Protein AF-E1Z9I8-F1 (afdb_monomer_lite)

pLDDT: mean 82.06, std 15.39, range [36.38, 98.0]

Foldseek 3Di:
DPDPPPVVVVVVVVVVVVVVVVVVVVVVVPPPPDPPAQAADADDDPPVCLSVVLLVVLLVVLVVQVVVQNGFQEEEEEAQQLVLCVVDGSSHNDDPQSVLSVVLCCCLPRVVVPGRYDRSYHHPDDNNNSVNSCVVRSVHPHNNHLYHYDHDPVCPVVCVPDVSDDDFDLPVVQAPPVRPAGDCQQPVPSPHGGSVVSNSVSVRCRVVSVVVSPDDDDPDDD

Sequence (222 aa):
MAIQHGTRAYELALLALLACLVAAHQAAAQQPNPGPYPYPVPRDDAYNGLWTTCHQNLLVTMQAADAAEEGYQLLFLGDSITEKWRGTSICRPRCTSCAGIPKVFARRFGVGRGWRSFPAGIPGDQSANLLWRLMNGEMPRRNDPKVVRLVNKALRVITWLPPSWHYLDCGARFIAANRTAIDAALMPDATHPSATGYELLADCLDPLVTQLMRVKRRPAGL

Structure (mmCIF, N/CA/C/O backbone):
data_AF-E1Z9I8-F1
#
_entry.id   AF-E1Z9I8-F1
#
loop_
_atom_site.group_PDB
_atom_site.id
_atom_site.type_symbol
_atom_site.label_atom_id
_atom_site.label_alt_id
_atom_site.label_comp_id
_atom_site.label_asym_id
_atom_site.label_entity_id
_atom_site.label_seq_id
_atom_site.pdbx_PDB_ins_code
_atom_site.Cartn_x
_atom_site.Cartn_y
_atom_site.Cartn_z
_atom_site.occupancy
_atom_site.B_iso_or_equiv
_atom_site.auth_seq_id
_atom_site.auth_comp_id
_atom_site.auth_asym_id
_atom_site.aut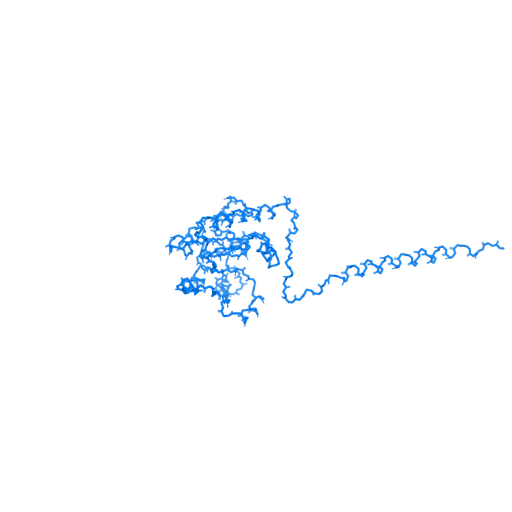h_atom_id
_atom_site.pdbx_PDB_model_num
ATOM 1 N N . MET A 1 1 ? 71.969 -6.700 35.702 1.00 50.41 1 MET A N 1
ATOM 2 C CA . MET A 1 1 ? 70.548 -6.518 36.075 1.00 50.41 1 MET A CA 1
ATOM 3 C C . MET A 1 1 ? 69.979 -5.381 35.240 1.00 50.41 1 MET A C 1
ATOM 5 O O . MET A 1 1 ? 70.412 -4.270 35.487 1.00 50.41 1 MET A O 1
ATOM 9 N N . ALA A 1 2 ? 69.124 -5.658 34.241 1.00 51.91 2 ALA A N 1
ATOM 10 C CA . ALA A 1 2 ? 68.130 -4.729 33.647 1.00 51.91 2 ALA A CA 1
ATOM 11 C C . ALA A 1 2 ? 67.593 -5.244 32.286 1.00 51.91 2 ALA A C 1
ATOM 13 O O . ALA A 1 2 ? 67.669 -4.543 31.288 1.00 51.91 2 ALA A O 1
ATOM 14 N N . ILE A 1 3 ? 67.066 -6.475 32.202 1.00 51.19 3 ILE A N 1
ATOM 15 C CA . ILE A 1 3 ? 66.322 -6.943 31.005 1.00 51.19 3 ILE A CA 1
ATOM 16 C C . ILE A 1 3 ? 65.140 -7.832 31.438 1.00 51.19 3 ILE A C 1
ATOM 18 O O . ILE A 1 3 ? 64.972 -8.952 30.976 1.00 51.19 3 ILE A O 1
ATOM 22 N N . GLN A 1 4 ? 64.347 -7.381 32.414 1.00 53.84 4 GLN A N 1
ATOM 23 C CA . GLN A 1 4 ? 63.108 -8.078 32.817 1.00 53.84 4 GLN A CA 1
ATOM 24 C C . GLN A 1 4 ? 61.882 -7.155 32.905 1.00 53.84 4 GLN A C 1
ATOM 26 O O . GLN A 1 4 ? 60.764 -7.639 33.050 1.00 53.84 4 GLN A O 1
ATOM 31 N N . HIS A 1 5 ? 62.055 -5.834 32.775 1.00 53.72 5 HIS A N 1
ATOM 32 C CA . HIS A 1 5 ? 60.947 -4.878 32.897 1.00 53.72 5 HIS A CA 1
ATOM 33 C C . HIS A 1 5 ? 60.225 -4.583 31.571 1.00 53.72 5 HIS A C 1
ATOM 35 O O . HIS A 1 5 ? 59.062 -4.195 31.599 1.00 53.72 5 HIS A O 1
ATOM 41 N N . GLY A 1 6 ? 60.871 -4.799 30.418 1.00 55.81 6 GLY A N 1
ATOM 42 C CA . GLY A 1 6 ? 60.271 -4.517 29.108 1.00 55.81 6 GLY A CA 1
ATOM 43 C C . GLY A 1 6 ? 59.210 -5.537 28.689 1.00 55.81 6 GLY A C 1
ATOM 44 O O . GLY A 1 6 ? 58.133 -5.155 28.253 1.00 55.81 6 GLY A O 1
ATOM 45 N N . THR A 1 7 ? 59.472 -6.834 28.870 1.00 56.72 7 THR A N 1
ATOM 46 C CA . THR A 1 7 ? 58.604 -7.919 28.371 1.00 56.72 7 THR A CA 1
ATOM 47 C C . THR A 1 7 ? 57.235 -7.952 29.048 1.00 56.72 7 THR A C 1
ATOM 49 O O . THR A 1 7 ? 56.227 -8.095 28.362 1.00 56.72 7 THR A O 1
ATOM 52 N N . ARG A 1 8 ? 57.168 -7.697 30.362 1.00 61.66 8 ARG A N 1
ATOM 53 C CA . ARG A 1 8 ? 55.897 -7.633 31.108 1.00 61.66 8 ARG A CA 1
ATOM 54 C C . ARG A 1 8 ? 54.967 -6.515 30.634 1.00 61.66 8 ARG A C 1
ATOM 56 O O . ARG A 1 8 ? 53.754 -6.690 30.659 1.00 61.66 8 ARG A O 1
ATOM 63 N N . ALA A 1 9 ? 55.512 -5.377 30.200 1.00 64.19 9 ALA A N 1
ATOM 64 C CA . ALA A 1 9 ? 54.700 -4.274 29.690 1.00 64.19 9 ALA A CA 1
ATOM 65 C C . ALA A 1 9 ? 54.060 -4.624 28.335 1.00 64.19 9 ALA A C 1
ATOM 67 O O . ALA A 1 9 ? 52.884 -4.333 28.120 1.00 64.19 9 ALA A O 1
ATOM 68 N N . TYR A 1 10 ? 54.801 -5.307 27.455 1.00 63.75 10 TYR A N 1
ATOM 69 C CA . TYR A 1 10 ? 54.274 -5.785 26.174 1.00 63.75 10 TYR A CA 1
ATOM 70 C C . TYR A 1 10 ? 53.240 -6.901 26.353 1.00 63.75 10 TYR A C 1
ATOM 72 O O . TYR A 1 10 ? 52.212 -6.874 25.684 1.00 63.75 10 TYR A O 1
ATOM 80 N N . GLU A 1 11 ? 53.458 -7.835 27.282 1.00 71.69 11 GLU A N 1
ATOM 81 C CA . GLU A 1 11 ? 52.496 -8.904 27.590 1.00 71.69 11 GLU A CA 1
ATOM 82 C C . GLU A 1 11 ? 51.172 -8.350 28.133 1.00 71.69 11 GLU A C 1
ATOM 84 O O . GLU A 1 11 ? 50.101 -8.748 27.674 1.00 71.69 11 GLU A O 1
ATOM 89 N N . LEU A 1 12 ? 51.225 -7.379 29.052 1.00 73.25 12 LEU A N 1
ATOM 90 C CA . LEU A 1 12 ? 50.026 -6.730 29.593 1.00 73.25 12 LEU A CA 1
ATOM 91 C C . LEU A 1 12 ? 49.278 -5.912 28.530 1.00 73.25 12 LEU A C 1
ATOM 93 O O . LEU A 1 12 ? 48.048 -5.947 28.488 1.00 73.25 12 LEU A O 1
ATOM 97 N N . ALA A 1 13 ? 49.997 -5.218 27.643 1.00 73.06 13 ALA A N 1
ATOM 98 C CA . ALA A 1 13 ? 49.391 -4.481 26.536 1.00 73.06 13 ALA A CA 1
ATOM 99 C C . ALA A 1 13 ? 48.721 -5.417 25.515 1.00 73.06 13 ALA A C 1
ATOM 101 O O . ALA A 1 13 ? 47.615 -5.129 25.055 1.00 73.06 13 ALA A O 1
ATOM 102 N N . LEU A 1 14 ? 49.348 -6.557 25.198 1.00 72.50 14 LEU A N 1
ATOM 103 C CA . LEU A 1 14 ? 48.784 -7.556 24.287 1.00 72.50 14 LEU A CA 1
ATOM 104 C C . LEU A 1 14 ? 47.518 -8.194 24.874 1.00 72.50 14 LEU A C 1
ATOM 106 O O . LEU A 1 14 ? 46.522 -8.339 24.168 1.00 72.50 14 LEU A O 1
ATOM 110 N N . LEU A 1 15 ? 47.536 -8.527 26.169 1.00 78.19 15 LEU A N 1
ATOM 111 C CA . LEU A 1 15 ? 46.382 -9.082 26.881 1.00 78.19 15 LEU A CA 1
ATOM 112 C C . LEU A 1 15 ? 45.218 -8.086 26.954 1.00 78.19 15 LEU A C 1
ATOM 114 O O . LEU A 1 15 ? 44.073 -8.487 26.760 1.00 78.19 15 LEU A O 1
ATOM 118 N N . ALA A 1 16 ? 45.491 -6.796 27.168 1.00 75.12 16 ALA A N 1
ATOM 119 C CA . ALA A 1 16 ? 44.462 -5.756 27.157 1.00 75.12 16 ALA A CA 1
ATOM 120 C C . ALA A 1 16 ? 43.840 -5.567 25.760 1.00 75.12 16 ALA A C 1
ATOM 122 O O . ALA A 1 16 ? 42.621 -5.459 25.636 1.00 75.12 16 ALA A O 1
ATOM 123 N N . LEU A 1 17 ? 44.653 -5.592 24.698 1.00 74.12 17 LEU A N 1
ATOM 124 C CA . LEU A 1 17 ? 44.182 -5.536 23.308 1.00 74.12 17 LEU A CA 1
ATOM 125 C C . LEU A 1 17 ? 43.336 -6.757 22.930 1.00 74.12 17 LEU A C 1
ATOM 127 O O . LEU A 1 17 ? 42.268 -6.602 22.342 1.00 74.12 17 LEU A O 1
ATOM 131 N N . LEU A 1 18 ? 43.775 -7.959 23.310 1.00 77.75 18 LEU A N 1
ATOM 132 C CA . LEU A 1 18 ? 43.007 -9.193 23.140 1.00 77.75 18 LEU A CA 1
ATOM 133 C C . LEU A 1 18 ? 41.686 -9.141 23.914 1.00 77.75 18 LEU A C 1
ATOM 135 O O . LEU A 1 18 ? 40.649 -9.472 23.347 1.00 77.75 18 LEU A O 1
ATOM 139 N N . ALA A 1 19 ? 41.685 -8.666 25.161 1.00 74.69 19 ALA A N 1
ATOM 140 C CA . ALA A 1 19 ? 40.464 -8.514 25.949 1.00 74.69 19 ALA A CA 1
ATOM 141 C C . ALA A 1 19 ? 39.480 -7.515 25.312 1.00 74.69 19 ALA A C 1
ATOM 143 O O . ALA A 1 19 ? 38.287 -7.807 25.225 1.00 74.69 19 ALA A O 1
ATOM 144 N N . CYS A 1 20 ? 39.967 -6.384 24.790 1.00 70.00 20 CYS A N 1
ATOM 145 C CA . CYS A 1 20 ? 39.145 -5.419 24.052 1.00 70.00 20 CYS A CA 1
ATOM 146 C C . CYS A 1 20 ? 38.575 -6.008 22.754 1.00 70.00 20 CYS A C 1
ATOM 148 O O . CYS A 1 20 ? 37.404 -5.791 22.445 1.00 70.00 20 CYS A O 1
ATOM 150 N N . LEU A 1 21 ? 39.370 -6.783 22.009 1.00 66.81 21 LEU A N 1
ATOM 151 C CA . LEU A 1 21 ? 38.917 -7.461 20.792 1.00 66.81 21 LEU A CA 1
ATOM 152 C C . LEU A 1 21 ? 37.860 -8.529 21.094 1.00 66.81 21 LEU A C 1
ATOM 154 O O . LEU A 1 21 ? 36.865 -8.609 20.376 1.00 66.81 21 LEU A O 1
ATOM 158 N N . VAL A 1 22 ? 38.030 -9.308 22.167 1.00 70.31 22 VAL A N 1
ATOM 159 C CA . VAL A 1 22 ? 37.038 -10.302 22.605 1.00 70.31 22 VAL A CA 1
ATOM 160 C C . VAL A 1 22 ? 35.752 -9.621 23.076 1.00 70.31 22 VAL A C 1
ATOM 162 O O . VAL A 1 22 ? 34.671 -10.054 22.683 1.00 70.31 22 VAL A O 1
ATOM 165 N N . ALA A 1 23 ? 35.839 -8.527 23.838 1.00 64.44 23 ALA A N 1
ATOM 166 C CA . ALA A 1 23 ? 34.667 -7.758 24.261 1.00 64.44 23 ALA A CA 1
ATOM 167 C C . ALA A 1 23 ? 33.910 -7.152 23.064 1.00 64.44 23 ALA A C 1
ATOM 169 O O . ALA A 1 23 ? 32.683 -7.226 23.012 1.00 64.44 23 ALA A O 1
ATOM 170 N N . ALA A 1 24 ? 34.625 -6.628 22.062 1.00 58.91 24 ALA A N 1
ATOM 171 C CA . ALA A 1 24 ? 34.025 -6.128 20.825 1.00 58.91 24 ALA A CA 1
ATOM 172 C C . ALA A 1 24 ? 33.364 -7.249 19.999 1.00 58.91 24 ALA A C 1
ATOM 174 O O . ALA A 1 24 ? 32.277 -7.053 19.455 1.00 58.91 24 ALA A O 1
ATOM 175 N N . HIS A 1 25 ? 33.971 -8.441 19.946 1.00 58.31 25 HIS A N 1
ATOM 176 C CA . HIS A 1 25 ? 33.378 -9.615 19.296 1.00 58.31 25 HIS A CA 1
ATOM 177 C C . HIS A 1 25 ? 32.113 -10.100 20.015 1.00 58.31 25 HIS A C 1
ATOM 179 O O . HIS A 1 25 ? 31.130 -10.437 19.361 1.00 58.31 25 HIS A O 1
ATOM 185 N N . GLN A 1 26 ? 32.110 -10.109 21.351 1.00 57.19 26 GLN A N 1
ATOM 186 C CA . GLN A 1 26 ? 30.944 -10.511 22.143 1.00 57.19 26 GLN A CA 1
ATOM 187 C C . GLN A 1 26 ? 29.789 -9.510 22.013 1.00 57.19 26 GLN A C 1
ATOM 189 O O . GLN A 1 26 ? 28.648 -9.933 21.836 1.00 57.19 26 GLN A O 1
ATOM 194 N N . ALA A 1 27 ? 30.080 -8.20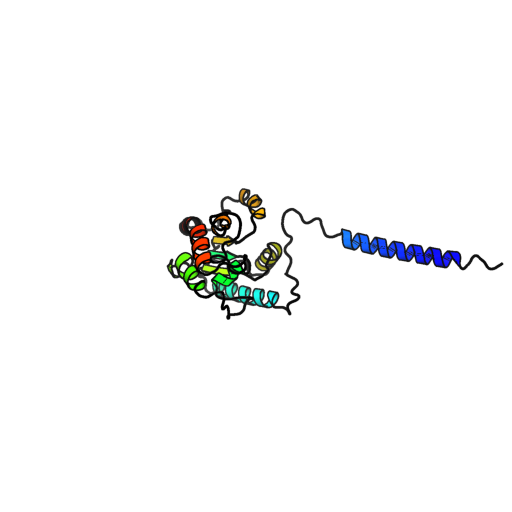5 21.993 1.00 54.75 27 ALA A N 1
ATOM 195 C CA . ALA A 1 27 ? 29.076 -7.171 21.749 1.00 54.75 27 ALA A CA 1
ATOM 196 C C . ALA A 1 27 ? 28.471 -7.260 20.333 1.00 54.75 27 ALA A C 1
ATOM 198 O O . ALA A 1 27 ? 27.269 -7.060 20.162 1.00 54.75 27 ALA A O 1
ATOM 199 N N . ALA A 1 28 ? 29.271 -7.616 19.320 1.00 54.47 28 ALA A N 1
ATOM 200 C CA . ALA A 1 28 ? 28.784 -7.848 17.957 1.00 54.47 28 ALA A CA 1
ATOM 201 C C . ALA A 1 28 ? 27.982 -9.161 17.819 1.00 54.47 28 ALA A C 1
ATOM 203 O O . ALA A 1 28 ? 27.044 -9.231 17.025 1.00 54.47 28 ALA A O 1
ATOM 204 N N . ALA A 1 29 ? 28.310 -10.186 18.612 1.00 52.81 29 ALA A N 1
ATOM 205 C CA . ALA A 1 29 ? 27.635 -11.487 18.615 1.00 52.81 29 ALA A CA 1
ATOM 206 C C . ALA A 1 29 ? 26.335 -11.522 19.447 1.00 52.81 29 ALA A C 1
ATOM 208 O O . ALA A 1 29 ? 25.595 -12.502 19.384 1.00 52.81 29 ALA A O 1
ATOM 209 N N . GLN A 1 30 ? 26.033 -10.463 20.205 1.00 46.56 30 GLN A N 1
ATOM 210 C CA . GLN A 1 30 ? 24.823 -10.327 21.027 1.00 46.56 30 GLN A CA 1
ATOM 211 C C . GLN A 1 30 ? 23.648 -9.644 20.317 1.00 46.56 30 GLN A C 1
ATOM 213 O O . GLN A 1 30 ? 22.693 -9.228 20.973 1.00 46.56 30 GLN A O 1
ATOM 218 N N . GLN A 1 31 ? 23.653 -9.563 18.985 1.00 51.06 31 GLN A N 1
ATOM 219 C CA . GLN A 1 31 ? 22.393 -9.368 18.269 1.00 51.06 31 GLN A CA 1
ATOM 220 C C . GLN A 1 31 ? 21.537 -10.618 18.542 1.00 51.06 31 GLN A C 1
ATOM 222 O O . GLN A 1 31 ? 21.944 -11.713 18.142 1.00 51.06 31 GLN A O 1
ATOM 227 N N . PRO A 1 32 ? 20.411 -10.515 19.277 1.00 46.97 32 PRO A N 1
ATOM 228 C CA . PRO A 1 32 ? 19.588 -11.679 19.564 1.00 46.97 32 PRO A CA 1
ATOM 229 C C . PRO A 1 32 ? 19.220 -12.325 18.236 1.00 46.97 32 PRO A C 1
ATOM 231 O O . PRO A 1 32 ? 18.795 -11.622 17.321 1.00 46.97 32 PRO A O 1
ATOM 234 N N . ASN A 1 33 ? 19.417 -13.644 18.131 1.00 46.44 33 ASN A N 1
ATOM 235 C CA . ASN A 1 33 ? 19.007 -14.428 16.972 1.00 46.44 33 ASN A CA 1
ATOM 236 C C . ASN A 1 33 ? 17.552 -14.049 16.659 1.00 46.44 33 ASN A C 1
ATOM 238 O O . ASN A 1 33 ? 16.673 -14.369 17.472 1.00 46.44 33 ASN A O 1
ATOM 242 N N . PRO A 1 34 ? 17.282 -13.287 15.583 1.00 48.09 34 PRO A N 1
ATOM 243 C CA . PRO A 1 34 ? 15.939 -12.821 15.339 1.00 48.09 34 PRO A CA 1
ATOM 244 C C . PRO A 1 34 ? 15.157 -14.085 15.025 1.00 48.09 34 PRO A C 1
ATOM 246 O O . PRO A 1 34 ? 15.475 -14.811 14.083 1.00 48.09 34 PRO A O 1
ATOM 249 N N . GLY A 1 35 ? 14.169 -14.403 15.859 1.00 53.97 35 GLY A N 1
ATOM 250 C CA . GLY A 1 35 ? 13.228 -15.463 15.532 1.00 53.97 35 GLY A CA 1
ATOM 251 C C . GLY A 1 35 ? 12.628 -15.236 14.133 1.00 53.97 35 GLY A C 1
ATOM 252 O O . GLY A 1 35 ? 12.849 -14.205 13.498 1.00 53.97 35 GLY A O 1
ATOM 253 N N . PRO A 1 36 ? 11.788 -16.150 13.632 1.00 59.31 36 PRO A N 1
ATOM 254 C CA . PRO A 1 36 ? 11.210 -16.039 12.286 1.00 59.31 36 PRO A CA 1
ATOM 255 C C . PRO A 1 36 ? 10.362 -14.768 12.054 1.00 59.31 36 PRO A C 1
ATOM 257 O O . PRO A 1 36 ? 9.923 -14.518 10.931 1.00 59.31 36 PRO A O 1
ATOM 260 N N . TYR A 1 37 ? 10.125 -13.964 13.095 1.00 59.12 37 TYR A N 1
ATOM 261 C CA . TYR A 1 37 ? 9.389 -12.712 13.043 1.00 59.12 37 TYR A CA 1
ATOM 262 C C . TYR A 1 37 ? 10.333 -11.512 13.164 1.00 59.12 37 TYR A C 1
ATOM 264 O O . TYR A 1 37 ? 11.178 -11.482 14.060 1.00 59.12 37 TYR A O 1
ATOM 272 N N . PRO A 1 38 ? 10.173 -10.492 12.303 1.00 66.50 38 PRO A N 1
ATOM 273 C CA . PRO A 1 38 ? 10.970 -9.282 12.393 1.00 66.50 38 PRO A CA 1
ATOM 274 C C . PRO A 1 38 ? 10.674 -8.580 13.720 1.00 66.50 38 PRO A C 1
ATOM 276 O O . PRO A 1 38 ? 9.524 -8.225 13.987 1.00 66.50 38 PRO A O 1
ATOM 279 N N . TYR A 1 39 ? 11.704 -8.367 14.538 1.00 78.81 39 TYR A N 1
ATOM 280 C CA . TYR A 1 39 ? 11.577 -7.526 15.722 1.00 78.81 39 TYR A CA 1
ATOM 281 C C . TYR A 1 39 ? 11.171 -6.107 15.282 1.00 78.81 39 TYR A C 1
ATOM 283 O O . TYR A 1 39 ? 11.749 -5.604 14.314 1.00 78.81 39 TYR A O 1
ATOM 291 N N . PRO A 1 40 ? 10.177 -5.461 15.920 1.00 85.88 40 PRO A N 1
ATOM 292 C CA . PRO A 1 40 ? 9.769 -4.114 15.543 1.00 85.88 40 PRO A CA 1
ATOM 293 C C . PRO A 1 40 ? 10.934 -3.143 15.742 1.00 85.88 40 PRO A C 1
ATOM 295 O O . PRO A 1 40 ? 11.373 -2.922 16.870 1.00 85.88 40 PRO A O 1
ATOM 298 N N . VAL A 1 41 ? 11.417 -2.537 14.658 1.00 88.25 41 VAL A N 1
ATOM 299 C CA . VAL A 1 41 ? 12.473 -1.518 14.716 1.00 88.25 41 VAL A CA 1
ATOM 300 C C . VAL A 1 41 ? 12.072 -0.285 13.911 1.00 88.25 41 VAL A C 1
ATOM 302 O O . VAL A 1 41 ? 11.558 -0.431 12.794 1.00 88.25 41 VAL A O 1
ATOM 305 N N . PRO A 1 42 ? 12.302 0.933 14.437 1.00 89.88 42 PRO A N 1
ATOM 306 C CA . PRO A 1 42 ? 12.142 2.131 13.631 1.00 89.88 42 PRO A CA 1
ATOM 307 C C . PRO A 1 42 ? 13.149 2.081 12.480 1.00 89.88 42 PRO A C 1
ATOM 309 O O . PRO A 1 42 ? 14.189 1.421 12.570 1.00 89.88 42 PRO A O 1
ATOM 312 N N . ARG A 1 43 ? 12.834 2.741 11.367 1.00 87.50 43 ARG A N 1
ATOM 313 C CA . ARG A 1 43 ? 13.795 2.832 10.269 1.00 87.50 43 ARG A CA 1
ATOM 314 C C . ARG A 1 43 ? 14.797 3.931 10.601 1.00 87.50 43 ARG A C 1
ATOM 316 O O . ARG A 1 43 ? 14.395 5.080 10.736 1.00 87.50 43 ARG A O 1
ATOM 323 N N . ASP A 1 44 ? 16.073 3.572 10.693 1.00 74.00 44 ASP A N 1
ATOM 324 C CA . ASP A 1 44 ? 17.157 4.552 10.717 1.00 74.00 44 ASP A CA 1
ATOM 325 C C . ASP A 1 44 ? 17.161 5.294 9.372 1.00 74.00 44 ASP A C 1
ATOM 327 O O . ASP A 1 44 ? 17.289 4.671 8.310 1.00 74.00 44 ASP A O 1
ATOM 331 N N . ASP A 1 45 ? 16.893 6.598 9.379 1.00 68.25 45 ASP A N 1
ATOM 332 C CA . ASP A 1 45 ? 16.774 7.375 8.157 1.00 68.25 45 ASP A CA 1
ATOM 333 C C . ASP A 1 45 ? 17.988 8.271 7.918 1.00 68.25 45 ASP A C 1
ATOM 335 O O . ASP A 1 45 ? 18.005 9.458 8.225 1.00 68.25 45 ASP A O 1
ATOM 339 N N . ALA A 1 46 ? 18.942 7.740 7.145 1.00 59.41 46 ALA A N 1
ATOM 340 C CA . ALA A 1 46 ? 20.016 8.494 6.479 1.00 59.41 46 ALA A CA 1
ATOM 341 C C . ALA A 1 46 ? 19.523 9.644 5.550 1.00 59.41 46 ALA A C 1
ATOM 343 O O . ALA A 1 46 ? 20.315 10.273 4.854 1.00 59.41 46 ALA A O 1
ATOM 344 N N . TYR A 1 47 ? 18.214 9.921 5.522 1.00 60.16 47 TYR A N 1
ATOM 345 C CA . TYR A 1 47 ? 17.523 10.934 4.724 1.00 60.16 47 TYR A CA 1
ATOM 346 C C . TYR A 1 47 ? 16.875 12.017 5.609 1.00 60.16 47 TYR A C 1
ATOM 348 O O . TYR A 1 47 ? 15.700 12.344 5.431 1.00 60.16 47 TYR A O 1
ATOM 356 N N . ASN A 1 48 ? 17.627 12.584 6.557 1.00 75.44 48 ASN A N 1
ATOM 357 C CA . ASN A 1 48 ? 17.241 13.772 7.335 1.00 75.44 48 ASN A CA 1
ATOM 358 C C . ASN A 1 48 ? 15.861 13.682 8.033 1.00 75.44 48 ASN A C 1
ATOM 360 O O . ASN A 1 48 ? 15.088 14.640 7.975 1.00 75.44 48 ASN A O 1
ATOM 364 N N . GLY A 1 49 ? 15.501 12.557 8.658 1.00 84.31 49 GLY A N 1
ATOM 365 C CA . GLY A 1 49 ? 14.243 12.469 9.419 1.00 84.31 49 GLY A CA 1
ATOM 366 C C . GLY A 1 49 ? 12.968 12.321 8.569 1.00 84.31 49 GLY A C 1
ATOM 367 O O . GLY A 1 49 ? 11.851 12.483 9.081 1.00 84.31 49 GLY A O 1
ATOM 368 N N . LEU A 1 50 ? 13.091 12.044 7.263 1.00 88.19 50 LEU A N 1
ATOM 369 C CA . LEU A 1 50 ? 11.942 11.890 6.369 1.00 88.19 50 LEU A CA 1
ATOM 370 C C . LEU A 1 50 ? 10.987 10.782 6.826 1.00 88.19 50 LEU A C 1
ATOM 372 O O . LEU A 1 50 ? 9.774 10.974 6.781 1.00 88.19 50 LEU A O 1
ATOM 376 N N . TRP A 1 51 ? 11.510 9.634 7.258 1.00 92.06 51 TRP A N 1
ATOM 377 C CA . TRP A 1 51 ? 10.680 8.514 7.698 1.00 92.06 51 TRP A CA 1
ATOM 378 C C . TRP A 1 51 ? 9.882 8.877 8.945 1.00 92.06 51 TRP A C 1
ATOM 380 O O . TRP A 1 51 ? 8.679 8.634 9.009 1.00 92.06 51 TRP A O 1
ATOM 390 N N . THR A 1 52 ? 10.540 9.530 9.899 1.00 92.12 52 THR A N 1
ATOM 391 C CA . THR A 1 52 ? 9.898 10.025 11.120 1.00 92.12 52 THR A CA 1
ATOM 392 C C . THR A 1 52 ? 8.783 11.016 10.785 1.00 92.12 52 THR A C 1
ATOM 394 O O . THR A 1 52 ? 7.684 10.935 11.332 1.00 92.12 52 THR A O 1
ATOM 397 N N . THR A 1 53 ? 9.012 11.894 9.806 1.00 91.88 53 THR A N 1
ATOM 398 C CA . THR A 1 53 ? 7.988 12.827 9.309 1.00 91.88 53 THR A CA 1
ATOM 399 C C . THR A 1 53 ? 6.809 12.091 8.662 1.00 91.88 53 THR A C 1
ATOM 401 O O . THR A 1 53 ? 5.652 12.424 8.921 1.00 91.88 53 THR A O 1
ATOM 404 N N . CYS A 1 54 ? 7.076 11.068 7.843 1.00 93.44 54 CYS A N 1
ATOM 405 C CA . CYS A 1 54 ? 6.036 10.214 7.267 1.00 93.44 54 CYS A CA 1
ATOM 406 C C . CYS A 1 54 ? 5.163 9.581 8.356 1.00 93.44 54 CYS A C 1
ATOM 408 O O . CYS A 1 54 ? 3.937 9.661 8.285 1.00 93.44 54 CYS A O 1
ATOM 410 N N . HIS A 1 55 ? 5.808 8.972 9.353 1.00 94.62 55 HIS A N 1
ATOM 411 C CA . HIS A 1 55 ? 5.151 8.321 10.479 1.00 94.62 55 HIS A CA 1
ATOM 412 C C . HIS A 1 55 ? 4.263 9.309 11.241 1.00 94.62 55 HIS A C 1
ATOM 414 O O . HIS A 1 55 ? 3.077 9.042 11.428 1.00 94.62 55 HIS A O 1
ATOM 420 N N . GLN A 1 56 ? 4.784 10.492 11.581 1.00 94.38 56 GLN A N 1
ATOM 421 C CA . GLN A 1 56 ? 4.018 11.512 12.295 1.00 94.38 56 GLN A CA 1
ATOM 422 C C . GLN A 1 56 ? 2.773 11.963 11.512 1.00 94.38 56 GLN A C 1
ATOM 424 O O . GLN A 1 56 ? 1.691 12.095 12.085 1.00 94.38 56 GLN A O 1
ATOM 429 N N . ASN A 1 57 ? 2.891 12.153 10.195 1.00 93.81 57 ASN A N 1
ATOM 430 C CA . ASN A 1 57 ? 1.763 12.543 9.345 1.00 93.81 57 ASN A CA 1
ATOM 431 C C . ASN A 1 57 ? 0.679 11.455 9.276 1.00 93.81 57 ASN A C 1
ATOM 433 O O . ASN A 1 57 ? -0.520 11.757 9.313 1.00 93.81 57 ASN A O 1
ATOM 437 N N . LEU A 1 58 ? 1.083 10.185 9.179 1.00 93.81 58 LEU A N 1
ATOM 438 C CA . LEU A 1 58 ? 0.144 9.065 9.195 1.00 93.81 58 LEU A CA 1
ATOM 439 C C . LEU A 1 58 ? -0.522 8.910 10.560 1.00 93.81 58 LEU A C 1
ATOM 441 O O . LEU A 1 58 ? -1.736 8.733 10.612 1.00 93.81 58 LEU A O 1
ATOM 445 N N . LEU A 1 59 ? 0.230 9.060 11.649 1.00 93.31 59 LEU A N 1
ATOM 446 C CA . LEU A 1 59 ? -0.294 9.022 13.010 1.00 93.31 59 LEU A CA 1
ATOM 447 C C . LEU A 1 59 ? -1.386 10.079 13.216 1.00 93.31 59 LEU A C 1
ATOM 449 O O . LEU A 1 59 ? -2.480 9.734 13.660 1.00 93.31 59 LEU A O 1
ATOM 453 N N . VAL A 1 60 ? -1.152 11.329 12.803 1.00 93.75 60 VAL A N 1
ATOM 454 C CA . VAL A 1 60 ? -2.175 12.392 12.854 1.00 93.75 60 VAL A CA 1
ATOM 455 C C . VAL A 1 60 ? -3.406 12.015 12.025 1.00 93.75 60 VAL A C 1
ATOM 457 O O . VAL A 1 60 ? -4.537 12.187 12.477 1.00 93.75 60 VAL A O 1
ATOM 460 N N . THR A 1 61 ? -3.204 11.445 10.836 1.00 92.00 61 THR A N 1
ATOM 461 C CA . THR A 1 61 ? -4.303 11.017 9.956 1.00 92.00 61 THR A CA 1
ATOM 462 C C . THR A 1 61 ? -5.153 9.909 10.585 1.00 92.00 61 THR A C 1
ATOM 464 O O . THR A 1 61 ? -6.382 9.970 10.532 1.00 92.00 61 THR A O 1
ATOM 467 N N . MET A 1 62 ? -4.521 8.905 11.199 1.00 89.19 62 MET A N 1
ATOM 468 C CA . MET A 1 62 ? -5.218 7.806 11.875 1.00 89.19 62 MET A CA 1
ATOM 469 C C . MET A 1 62 ? -5.978 8.303 13.102 1.00 89.19 62 MET A C 1
ATOM 471 O O . MET A 1 62 ? -7.150 7.980 13.277 1.00 89.19 62 MET A O 1
ATOM 475 N N . GLN A 1 63 ? -5.344 9.152 13.911 1.00 89.19 63 GLN A N 1
ATOM 476 C CA . GLN A 1 63 ? -5.966 9.732 15.098 1.00 89.19 63 GLN A CA 1
ATOM 477 C C . GLN A 1 63 ? -7.172 10.605 14.750 1.00 89.19 63 GLN A C 1
ATOM 479 O O . GLN A 1 63 ? -8.194 10.512 15.423 1.00 89.19 63 GLN A O 1
ATOM 484 N N . ALA A 1 64 ? -7.089 11.407 13.685 1.00 90.12 64 ALA A N 1
ATOM 485 C CA . ALA A 1 64 ? -8.221 12.196 13.209 1.00 90.12 64 ALA A CA 1
ATOM 486 C C . ALA A 1 64 ? -9.379 11.304 12.726 1.00 90.12 64 ALA A C 1
ATOM 488 O O . ALA A 1 64 ? -10.542 11.589 13.010 1.00 90.12 64 ALA A O 1
ATOM 489 N N . ALA A 1 65 ? -9.077 10.202 12.031 1.00 88.06 65 ALA A N 1
ATOM 490 C CA . ALA A 1 65 ? -10.097 9.255 11.588 1.00 88.06 65 ALA A CA 1
ATOM 491 C C . ALA A 1 65 ? -10.791 8.544 12.761 1.00 88.06 65 ALA A C 1
ATOM 493 O O . ALA A 1 65 ? -12.010 8.365 12.711 1.00 88.06 65 ALA A O 1
ATOM 494 N N . ASP A 1 66 ? -10.033 8.180 13.801 1.00 86.00 66 ASP A N 1
ATOM 495 C CA . ASP A 1 66 ? -10.544 7.588 15.041 1.00 86.00 66 ASP A CA 1
ATOM 496 C C . ASP A 1 66 ? -11.372 8.591 15.866 1.00 86.00 66 ASP A C 1
ATOM 498 O O . ASP A 1 66 ? -12.392 8.215 16.442 1.00 86.00 66 ASP A O 1
ATOM 502 N N . ALA A 1 67 ? -10.949 9.859 15.924 1.00 87.06 67 ALA A N 1
ATOM 503 C CA . ALA A 1 67 ? -11.640 10.921 16.660 1.00 87.06 67 ALA A CA 1
ATOM 504 C C . ALA A 1 67 ? -12.983 11.309 16.025 1.00 87.06 67 ALA A C 1
ATOM 506 O O . ALA A 1 67 ? -13.904 11.689 16.737 1.00 87.06 67 ALA A O 1
ATOM 507 N N . ALA A 1 68 ? -13.115 11.167 14.705 1.00 83.94 68 ALA A N 1
ATOM 508 C CA . ALA A 1 68 ? -14.372 11.377 13.989 1.00 83.94 68 ALA A CA 1
ATOM 509 C C . ALA A 1 68 ? -15.389 10.227 14.169 1.00 83.94 68 ALA A C 1
ATOM 511 O O . ALA A 1 68 ? -16.396 10.211 13.472 1.00 83.94 68 ALA A O 1
ATOM 512 N N . GLU A 1 69 ? -15.103 9.239 15.028 1.00 69.19 69 GLU A N 1
ATOM 513 C CA . GLU A 1 69 ? -15.898 8.031 15.339 1.00 69.19 69 GLU A CA 1
ATOM 514 C C . GLU A 1 69 ? -16.181 7.073 14.159 1.00 69.19 69 GLU A C 1
ATOM 516 O O . GLU A 1 69 ? -16.449 5.887 14.353 1.00 69.19 69 GLU A O 1
ATOM 521 N N . GLU A 1 70 ? -16.007 7.525 12.920 1.00 74.69 70 GLU A N 1
ATOM 522 C CA . GLU A 1 70 ? -16.241 6.750 11.703 1.00 74.69 70 GLU A CA 1
ATOM 523 C C . GLU A 1 70 ? -15.067 5.848 11.298 1.00 74.69 70 GLU A C 1
ATOM 525 O O . GLU A 1 70 ? -15.280 4.898 10.544 1.00 74.69 70 GLU A O 1
ATOM 530 N N . GLY A 1 71 ? -13.838 6.083 11.796 1.00 83.50 71 GLY A N 1
ATOM 531 C CA . GLY A 1 71 ? -12.618 5.291 11.517 1.00 83.50 71 GLY A CA 1
ATOM 532 C C . GLY A 1 71 ? -12.397 4.890 10.045 1.00 83.50 71 GLY A C 1
ATOM 533 O O . GLY A 1 71 ? -13.035 5.399 9.128 1.00 83.50 71 GLY A O 1
ATOM 534 N N . TYR A 1 72 ? -11.489 3.956 9.779 1.00 90.25 72 TYR A N 1
ATOM 535 C CA . TYR A 1 72 ? -11.408 3.333 8.453 1.00 90.25 72 TYR A CA 1
ATOM 536 C C . TYR A 1 72 ? -12.076 1.962 8.481 1.00 90.25 72 TYR A C 1
ATOM 538 O O . TYR A 1 72 ? -11.977 1.235 9.464 1.00 90.25 72 TYR A O 1
ATOM 546 N N . GLN A 1 73 ? -12.748 1.602 7.390 1.00 90.81 73 GLN A N 1
ATOM 547 C CA . GLN A 1 73 ? -13.318 0.267 7.187 1.00 90.81 73 GLN A CA 1
ATOM 548 C C . GLN A 1 73 ? -12.300 -0.674 6.528 1.00 90.81 73 GLN A C 1
ATOM 550 O O . GLN A 1 73 ? -12.312 -1.884 6.762 1.00 90.81 73 GLN A O 1
ATOM 555 N N . LEU A 1 74 ? -11.413 -0.107 5.706 1.00 91.81 74 LEU A N 1
ATOM 556 C CA . LEU A 1 74 ? -10.389 -0.826 4.960 1.00 91.81 74 LEU A CA 1
ATOM 557 C C . LEU A 1 74 ? -9.079 -0.032 4.966 1.00 91.81 74 LEU A C 1
ATOM 559 O O . LEU A 1 74 ? -9.019 1.115 4.527 1.00 91.81 74 LEU A O 1
ATOM 563 N N . LEU A 1 75 ? -8.006 -0.659 5.429 1.00 92.75 75 LEU A N 1
ATOM 564 C CA . LEU A 1 75 ? -6.670 -0.083 5.424 1.00 92.75 75 LEU A CA 1
ATOM 565 C C . LEU A 1 75 ? -5.747 -0.865 4.515 1.00 92.75 75 LEU A C 1
ATOM 567 O O . LEU A 1 75 ? -5.682 -2.090 4.581 1.00 92.75 75 LEU A O 1
ATOM 571 N N . PHE A 1 76 ? -4.985 -0.133 3.712 1.00 94.88 76 PHE A N 1
ATOM 572 C CA . PHE A 1 76 ? -3.856 -0.691 2.993 1.00 94.88 76 PHE A CA 1
ATOM 573 C C . PHE A 1 76 ? -2.584 -0.298 3.730 1.00 94.88 76 PHE A C 1
ATOM 575 O O . PHE A 1 76 ? -2.301 0.885 3.882 1.00 94.88 76 PHE A O 1
ATOM 582 N N . LEU A 1 77 ? -1.816 -1.280 4.186 1.00 92.50 77 LEU A N 1
ATOM 583 C CA . LEU A 1 77 ? -0.531 -1.082 4.851 1.00 92.50 77 LEU A CA 1
ATOM 584 C C . LEU A 1 77 ? 0.593 -1.547 3.924 1.00 92.50 77 LEU A C 1
ATOM 586 O O . LEU A 1 77 ? 0.459 -2.552 3.222 1.00 92.50 77 LEU A O 1
ATOM 590 N N . GLY A 1 78 ? 1.718 -0.841 3.910 1.00 91.69 78 GLY A N 1
ATOM 591 C CA . GLY A 1 78 ? 2.879 -1.278 3.138 1.00 91.69 78 GLY A CA 1
ATOM 592 C C . GLY A 1 78 ? 3.899 -0.176 2.918 1.00 91.69 78 GLY A C 1
ATOM 593 O O . GLY A 1 78 ? 4.099 0.676 3.782 1.00 91.69 78 GLY A O 1
ATOM 594 N N . ASP A 1 79 ? 4.523 -0.219 1.751 1.00 92.81 79 ASP A N 1
ATOM 595 C CA . ASP A 1 79 ? 5.682 0.588 1.390 1.00 92.81 79 ASP A CA 1
ATOM 596 C C . ASP A 1 79 ? 5.334 1.668 0.344 1.00 92.81 79 ASP A C 1
ATOM 598 O O . ASP A 1 79 ? 4.242 2.246 0.367 1.00 92.81 79 ASP A O 1
ATOM 602 N N . SER A 1 80 ? 6.257 1.953 -0.582 1.00 94.00 80 SER A N 1
ATOM 603 C CA . SER A 1 80 ? 6.065 2.895 -1.683 1.00 94.00 80 SER A CA 1
ATOM 604 C C . SER A 1 80 ? 4.972 2.466 -2.660 1.00 94.00 80 SER A C 1
ATOM 606 O O . SER A 1 80 ? 4.308 3.334 -3.222 1.00 94.00 80 SER A O 1
ATOM 608 N N . ILE A 1 81 ? 4.726 1.167 -2.860 1.00 95.50 81 ILE A N 1
ATOM 609 C CA . ILE A 1 81 ? 3.621 0.703 -3.712 1.00 95.50 81 ILE A CA 1
ATOM 610 C C . ILE A 1 81 ? 2.291 1.062 -3.041 1.00 95.50 81 ILE A C 1
ATOM 612 O O . ILE A 1 81 ? 1.391 1.629 -3.657 1.00 95.50 81 ILE A O 1
ATOM 616 N N . THR A 1 82 ? 2.176 0.822 -1.736 1.00 96.62 82 THR A N 1
ATOM 617 C CA . THR A 1 82 ? 0.980 1.242 -1.002 1.00 96.62 82 THR A CA 1
ATOM 618 C C . THR A 1 82 ? 0.847 2.764 -0.977 1.00 96.62 82 THR A C 1
ATOM 620 O O . THR A 1 82 ? -0.257 3.278 -1.137 1.00 96.62 82 THR A O 1
ATOM 623 N N . GLU A 1 83 ? 1.948 3.500 -0.804 1.00 96.06 83 GLU A N 1
ATOM 624 C CA . GLU A 1 83 ? 1.927 4.961 -0.784 1.00 96.06 83 GLU A CA 1
ATOM 625 C C . GLU A 1 83 ? 1.329 5.545 -2.070 1.00 96.06 83 GLU A C 1
ATOM 627 O O . GLU A 1 83 ? 0.481 6.438 -2.001 1.00 96.06 83 GLU A O 1
ATOM 632 N N . LYS A 1 84 ? 1.757 5.062 -3.240 1.00 96.69 84 LYS A N 1
ATOM 633 C CA . LYS A 1 84 ? 1.377 5.669 -4.522 1.00 96.69 84 LYS A CA 1
ATOM 634 C C . LYS A 1 84 ? -0.130 5.624 -4.794 1.00 96.69 84 LYS A C 1
ATOM 636 O O . LYS A 1 84 ? -0.621 6.486 -5.523 1.00 96.69 84 LYS A O 1
ATOM 641 N N . TRP A 1 85 ? -0.889 4.730 -4.148 1.00 97.44 85 TRP A N 1
ATOM 642 C CA . TRP A 1 85 ? -2.360 4.783 -4.131 1.00 97.44 85 TRP A CA 1
ATOM 643 C C . TRP A 1 85 ? -2.917 6.123 -3.637 1.00 97.44 85 TRP A C 1
ATOM 645 O O . TRP A 1 85 ? -3.963 6.566 -4.106 1.00 97.44 85 TRP A O 1
ATOM 655 N N . ARG A 1 86 ? -2.206 6.791 -2.723 1.00 95.31 86 ARG A N 1
ATOM 656 C CA . ARG A 1 86 ? -2.542 8.121 -2.197 1.00 95.31 86 ARG A CA 1
ATOM 657 C C . ARG A 1 86 ? -2.208 9.251 -3.172 1.00 95.31 86 ARG A C 1
ATOM 659 O O . ARG A 1 86 ? -2.618 10.385 -2.952 1.00 95.31 86 ARG A O 1
ATOM 666 N N . GLY A 1 87 ? -1.442 8.968 -4.225 1.00 96.31 87 GLY A N 1
ATOM 667 C CA . GLY A 1 87 ? -0.910 9.989 -5.126 1.00 96.31 87 GLY A CA 1
ATOM 668 C C . GLY A 1 87 ? 0.280 10.744 -4.542 1.00 96.31 87 GLY A C 1
ATOM 669 O O . GLY A 1 87 ? 0.639 11.800 -5.053 1.00 96.31 87 GLY A O 1
ATOM 670 N N . THR A 1 88 ? 0.889 10.214 -3.482 1.00 95.12 88 THR A N 1
ATOM 671 C CA . THR A 1 88 ? 2.091 10.774 -2.864 1.00 95.12 88 THR A CA 1
ATOM 672 C C . THR A 1 88 ? 3.310 9.926 -3.209 1.00 95.12 88 THR A C 1
ATOM 674 O O . THR A 1 88 ? 3.197 8.777 -3.633 1.00 95.12 88 THR A O 1
ATOM 677 N N . SER A 1 89 ? 4.488 10.521 -3.072 1.00 92.06 89 SER A N 1
ATOM 678 C CA . SER A 1 89 ? 5.771 9.831 -3.198 1.00 92.06 89 SER A CA 1
ATOM 679 C C . SER A 1 89 ? 6.689 10.391 -2.136 1.00 92.06 89 SER A C 1
ATOM 681 O O . SER A 1 89 ? 6.711 11.610 -1.954 1.00 92.06 89 SER A O 1
ATOM 683 N N . ILE A 1 90 ? 7.448 9.530 -1.457 1.00 90.44 90 ILE A N 1
ATOM 684 C CA . ILE A 1 90 ? 8.370 9.924 -0.378 1.00 90.44 90 ILE A CA 1
ATOM 685 C C . ILE A 1 90 ? 7.686 10.825 0.660 1.00 90.44 90 ILE A C 1
ATOM 687 O O . ILE A 1 90 ? 8.273 11.779 1.159 1.00 90.44 90 ILE A O 1
ATOM 691 N N . CYS A 1 91 ? 6.413 10.536 0.941 1.00 90.38 91 CYS A N 1
ATOM 692 C CA . CYS A 1 91 ? 5.541 11.244 1.879 1.00 90.38 91 CYS A CA 1
ATOM 693 C C . CYS A 1 91 ? 5.312 12.716 1.547 1.00 90.38 91 CYS A C 1
ATOM 695 O O . CYS A 1 91 ? 4.989 13.522 2.419 1.00 90.38 91 CYS A O 1
ATOM 697 N N . ARG A 1 92 ? 5.460 13.072 0.269 1.00 89.88 92 ARG A N 1
ATOM 698 C CA . ARG A 1 92 ? 5.216 14.415 -0.253 1.00 89.88 92 ARG A CA 1
ATOM 699 C C . ARG A 1 92 ? 4.028 14.405 -1.215 1.00 89.88 92 ARG A C 1
ATOM 701 O O . ARG A 1 92 ? 3.842 13.433 -1.948 1.00 89.88 92 ARG A O 1
ATOM 708 N N . PRO A 1 93 ? 3.251 15.501 -1.279 1.00 88.81 93 PRO A N 1
ATOM 709 C CA . PRO A 1 93 ? 2.044 15.576 -2.106 1.00 88.81 93 PRO A CA 1
ATOM 710 C C . PRO A 1 93 ? 2.326 15.518 -3.614 1.00 88.81 93 PRO A C 1
ATOM 712 O O . PRO A 1 93 ? 1.430 15.243 -4.404 1.00 88.81 93 PRO A O 1
ATOM 715 N N . ARG A 1 94 ? 3.565 15.779 -4.042 1.00 87.38 94 ARG A N 1
ATOM 716 C CA . ARG A 1 94 ? 3.941 15.769 -5.455 1.00 87.38 94 ARG A CA 1
ATOM 717 C C . ARG A 1 94 ? 4.431 14.382 -5.870 1.00 87.38 94 ARG A C 1
ATOM 719 O O . ARG A 1 94 ? 5.554 14.008 -5.548 1.00 87.38 94 ARG A O 1
ATOM 726 N N . CYS A 1 95 ? 3.627 13.672 -6.658 1.00 92.38 95 CYS A N 1
ATOM 727 C CA . CYS A 1 95 ? 4.036 12.436 -7.323 1.00 92.38 95 CYS A CA 1
ATOM 728 C C . CYS A 1 95 ? 3.676 12.457 -8.814 1.00 92.38 95 CYS A C 1
ATOM 730 O O . CYS A 1 95 ? 2.538 12.207 -9.204 1.00 92.38 95 CYS A O 1
ATOM 732 N N . THR A 1 96 ? 4.665 12.715 -9.670 1.00 90.81 96 THR A N 1
ATOM 733 C CA . THR A 1 96 ? 4.482 12.707 -11.133 1.00 90.81 96 THR A CA 1
ATOM 734 C C . THR A 1 96 ? 4.219 11.302 -11.669 1.00 90.81 96 THR A C 1
ATOM 736 O O . THR A 1 96 ? 3.345 11.118 -12.508 1.00 90.81 96 THR A O 1
ATOM 739 N N . SER A 1 97 ? 4.906 10.295 -11.123 1.00 91.19 97 SER A N 1
ATOM 740 C CA . SER A 1 97 ? 4.680 8.887 -11.480 1.00 91.19 97 SER A CA 1
ATOM 741 C C . SER A 1 97 ? 3.336 8.332 -10.994 1.00 91.19 97 SER A C 1
ATOM 743 O O . SER A 1 97 ? 3.000 7.206 -11.341 1.00 91.19 97 SER A O 1
ATOM 745 N N . CYS A 1 98 ? 2.558 9.105 -10.221 1.00 95.38 98 CYS A N 1
ATOM 746 C CA . CYS A 1 98 ? 1.275 8.666 -9.680 1.00 95.38 98 CYS A CA 1
ATOM 747 C C . CYS A 1 98 ? 0.057 9.067 -10.515 1.00 95.38 98 CYS A C 1
ATOM 749 O O . CYS A 1 98 ? -1.077 8.880 -10.068 1.00 95.38 98 CYS A O 1
ATOM 751 N N . ALA A 1 99 ? 0.257 9.636 -11.705 1.00 95.06 99 ALA A N 1
ATOM 752 C CA . ALA A 1 99 ? -0.840 10.083 -12.556 1.00 95.06 99 ALA A CA 1
ATOM 753 C C . ALA A 1 99 ? -1.878 8.961 -12.763 1.00 95.06 99 ALA A C 1
ATOM 755 O O . ALA A 1 99 ? -1.541 7.855 -13.172 1.00 95.06 99 ALA A O 1
ATOM 756 N N . GLY A 1 100 ? -3.143 9.237 -12.433 1.00 95.88 100 GLY A N 1
ATOM 757 C CA . GLY A 1 100 ? -4.255 8.285 -12.553 1.00 95.88 100 GLY A CA 1
ATOM 758 C C . GLY A 1 100 ? -4.393 7.265 -11.413 1.00 95.88 100 GLY A C 1
ATOM 759 O O . GLY A 1 100 ? -5.506 6.802 -11.171 1.00 95.88 100 GLY A O 1
ATOM 760 N N . ILE A 1 101 ? -3.333 6.977 -10.650 1.00 97.75 101 ILE A N 1
ATOM 761 C CA . ILE A 1 101 ? -3.331 5.938 -9.602 1.00 97.75 101 ILE A CA 1
ATOM 762 C C . ILE A 1 101 ? -4.372 6.206 -8.494 1.00 97.75 101 ILE A C 1
ATOM 764 O O . ILE A 1 101 ? -5.144 5.293 -8.182 1.00 97.75 101 ILE A O 1
ATOM 768 N N . PRO A 1 102 ? -4.513 7.433 -7.943 1.00 97.44 102 PRO A N 1
ATOM 769 C CA . PRO A 1 102 ? -5.536 7.705 -6.927 1.00 97.44 102 PRO A CA 1
ATOM 770 C C . PRO A 1 102 ? -6.966 7.478 -7.418 1.00 97.44 102 PRO A C 1
ATOM 772 O O . PRO A 1 102 ? -7.836 7.076 -6.647 1.00 97.44 102 PRO A O 1
ATOM 775 N N . LYS A 1 103 ? -7.219 7.692 -8.716 1.00 97.25 103 LYS A N 1
ATOM 776 C CA . LYS A 1 103 ? -8.540 7.466 -9.317 1.00 97.25 103 LYS A CA 1
ATOM 777 C C . LYS A 1 103 ? -8.871 5.976 -9.380 1.00 97.25 103 LYS A C 1
ATOM 779 O O . LYS A 1 103 ? -10.024 5.607 -9.154 1.00 97.25 103 LYS A O 1
ATOM 784 N N . VAL A 1 104 ? -7.874 5.130 -9.647 1.00 97.94 104 VAL A N 1
ATOM 785 C CA . VAL A 1 104 ? -8.020 3.670 -9.567 1.00 97.94 104 VAL A CA 1
ATOM 786 C C . VAL A 1 104 ? -8.383 3.267 -8.139 1.00 97.94 104 VAL A C 1
ATOM 788 O O . VAL A 1 104 ? -9.405 2.611 -7.939 1.00 97.94 104 VAL A O 1
ATOM 791 N N . PHE A 1 105 ? -7.629 3.736 -7.137 1.00 97.88 105 PHE A N 1
ATOM 792 C CA . PHE A 1 105 ? -7.913 3.428 -5.731 1.00 97.88 105 PHE A CA 1
ATOM 793 C C . PHE A 1 105 ? -9.321 3.863 -5.316 1.00 97.88 105 PHE A C 1
ATOM 795 O O . PHE A 1 105 ? -10.091 3.059 -4.793 1.00 97.88 105 PHE A O 1
ATOM 802 N N . ALA A 1 106 ? -9.690 5.118 -5.592 1.00 97.38 106 ALA A N 1
ATOM 803 C CA . ALA A 1 106 ? -10.993 5.665 -5.225 1.00 97.38 106 ALA A CA 1
ATOM 804 C C . ALA A 1 106 ? -12.148 4.845 -5.816 1.00 97.38 106 ALA A C 1
ATOM 806 O O . ALA A 1 106 ? -13.131 4.592 -5.121 1.00 97.38 106 ALA A O 1
ATOM 807 N N . ARG A 1 107 ? -12.014 4.388 -7.068 1.00 97.19 107 ARG A N 1
ATOM 808 C CA . ARG A 1 107 ? -13.027 3.575 -7.750 1.00 97.19 107 ARG A CA 1
ATOM 809 C C . ARG A 1 107 ? -13.080 2.134 -7.239 1.00 97.19 107 ARG A C 1
ATOM 811 O O . ARG A 1 107 ? -14.170 1.591 -7.099 1.00 97.19 107 ARG A O 1
ATOM 818 N N . ARG A 1 108 ? -11.927 1.496 -7.015 1.00 96.69 108 ARG A N 1
ATOM 819 C CA . ARG A 1 108 ? -11.846 0.056 -6.704 1.00 96.69 108 ARG A CA 1
ATOM 820 C C . ARG A 1 108 ? -11.977 -0.233 -5.211 1.00 96.69 108 ARG A C 1
ATOM 822 O O . ARG A 1 108 ? -12.595 -1.226 -4.847 1.00 96.69 108 ARG A O 1
ATOM 829 N N . PHE A 1 109 ? -11.453 0.641 -4.357 1.00 96.69 109 PHE A N 1
ATOM 830 C CA . PHE A 1 109 ? -11.320 0.382 -2.922 1.00 96.69 109 PHE A CA 1
ATOM 831 C C . PHE A 1 109 ? -11.776 1.522 -2.017 1.00 96.69 109 PHE A C 1
ATOM 833 O O . PHE A 1 109 ? -11.783 1.326 -0.809 1.00 96.69 109 PHE A O 1
ATOM 840 N N . GLY A 1 110 ? -12.142 2.689 -2.546 1.00 94.12 110 GLY A N 1
ATOM 841 C CA . GLY A 1 110 ? -12.516 3.856 -1.745 1.00 94.12 110 GLY A CA 1
ATOM 842 C C . GLY A 1 110 ? -13.966 4.298 -1.930 1.00 94.12 110 GLY A C 1
ATOM 843 O O . GLY A 1 110 ? -14.890 3.490 -2.056 1.00 94.12 110 GLY A O 1
ATOM 844 N N . VAL A 1 111 ? -14.151 5.618 -1.975 1.00 91.94 111 VAL A N 1
ATOM 845 C CA . VAL A 1 111 ? -15.462 6.286 -2.030 1.00 91.94 111 VAL A CA 1
ATOM 846 C C . VAL A 1 111 ? -16.332 5.867 -3.217 1.00 91.94 111 VAL A C 1
ATOM 848 O O . VAL A 1 111 ? -17.551 5.859 -3.095 1.00 91.94 111 VAL A O 1
ATOM 851 N N . GLY A 1 112 ? -15.741 5.433 -4.336 1.00 92.81 112 GLY A N 1
ATOM 852 C CA . GLY A 1 112 ? -16.483 4.902 -5.484 1.00 92.81 112 GLY A CA 1
ATOM 853 C C . GLY A 1 112 ? -17.236 3.601 -5.186 1.00 92.81 112 GLY A C 1
ATOM 854 O O . GLY A 1 112 ? -18.136 3.232 -5.935 1.00 92.81 112 GLY A O 1
ATOM 855 N N . ARG A 1 113 ? -16.905 2.923 -4.080 1.00 93.56 113 ARG A N 1
ATOM 856 C CA . ARG A 1 113 ? -17.632 1.759 -3.548 1.00 93.56 113 ARG A CA 1
ATOM 857 C C . ARG A 1 113 ? -18.411 2.069 -2.267 1.00 93.56 113 ARG A C 1
ATOM 859 O O . ARG A 1 113 ? -18.972 1.154 -1.670 1.00 93.56 113 ARG A O 1
ATOM 866 N N . GLY A 1 114 ? -18.424 3.331 -1.836 1.00 92.56 114 GLY A N 1
ATOM 867 C CA . GLY A 1 114 ? -18.971 3.742 -0.544 1.00 92.56 114 GLY A CA 1
ATOM 868 C C . GLY A 1 114 ? -18.131 3.293 0.656 1.00 92.56 114 GLY A C 1
ATOM 869 O O . GLY A 1 114 ? -18.644 3.273 1.770 1.00 92.56 114 GLY A O 1
ATOM 870 N N . TRP A 1 115 ? -16.864 2.907 0.453 1.00 92.31 115 TRP A N 1
ATOM 871 C CA . TRP A 1 115 ? -15.978 2.483 1.539 1.00 92.31 115 TRP A CA 1
ATOM 872 C C . TRP A 1 115 ? -15.085 3.627 2.008 1.00 92.31 115 TRP A C 1
ATOM 874 O O . TRP A 1 115 ? -14.463 4.325 1.199 1.00 92.31 115 TRP A O 1
ATOM 884 N N . ARG A 1 116 ? -14.978 3.784 3.331 1.00 92.19 116 ARG A N 1
ATOM 885 C CA . ARG A 1 116 ? -13.995 4.681 3.947 1.00 92.19 116 ARG A CA 1
ATOM 886 C C . ARG A 1 116 ? -12.676 3.930 4.091 1.00 92.19 116 ARG A C 1
ATOM 888 O O . ARG A 1 116 ? -12.480 3.181 5.049 1.00 92.19 116 ARG A O 1
ATOM 895 N N . SER A 1 117 ? -11.789 4.126 3.121 1.00 93.94 117 SER A N 1
ATOM 896 C CA . SER A 1 117 ? -10.545 3.361 2.999 1.00 93.94 117 SER A CA 1
ATOM 897 C C . SER A 1 117 ? -9.324 4.254 2.915 1.00 93.94 117 SER A C 1
ATOM 899 O O . SER A 1 117 ? -9.406 5.350 2.358 1.00 93.94 117 SER A O 1
ATOM 901 N N . PHE A 1 118 ? -8.180 3.774 3.405 1.00 94.88 118 PHE A N 1
ATOM 902 C CA . PHE A 1 118 ? -6.962 4.579 3.406 1.00 94.88 118 PHE A CA 1
ATOM 903 C C . PHE A 1 118 ? -5.676 3.782 3.139 1.00 94.88 118 PHE A C 1
ATOM 905 O O . PHE A 1 118 ? -5.433 2.760 3.789 1.00 94.88 118 PHE A O 1
ATOM 912 N N . PRO A 1 119 ? -4.829 4.247 2.199 1.00 95.62 119 PRO A N 1
ATOM 913 C CA . PRO A 1 119 ? -3.496 3.708 1.976 1.00 95.62 119 PRO A CA 1
ATOM 914 C C . PRO A 1 119 ? -2.454 4.360 2.897 1.00 95.62 119 PRO A C 1
ATOM 916 O O . PRO A 1 119 ? -2.024 5.495 2.685 1.00 95.62 119 PRO A O 1
ATOM 919 N N . ALA A 1 120 ? -1.998 3.610 3.898 1.00 95.00 120 ALA A N 1
ATOM 920 C CA . ALA A 1 120 ? -0.979 3.976 4.881 1.00 95.00 120 ALA A CA 1
ATOM 921 C C . ALA A 1 120 ? 0.386 3.341 4.552 1.00 95.00 120 ALA A C 1
ATOM 923 O O . ALA A 1 120 ? 0.948 2.555 5.320 1.00 95.00 120 ALA A O 1
ATOM 924 N N . GLY A 1 121 ? 0.899 3.661 3.361 1.00 94.75 121 GLY A N 1
ATOM 925 C CA . GLY A 1 121 ? 2.239 3.267 2.927 1.00 94.75 121 GLY A CA 1
ATOM 926 C C . GLY A 1 121 ? 3.312 4.299 3.280 1.00 94.75 121 GLY A C 1
ATOM 927 O O . GLY A 1 121 ? 3.050 5.505 3.167 1.00 94.75 121 GLY A O 1
ATOM 928 N N . ILE A 1 122 ? 4.504 3.819 3.656 1.00 94.12 122 ILE A N 1
ATOM 929 C CA . ILE A 1 122 ? 5.733 4.622 3.791 1.00 94.12 122 ILE A CA 1
ATOM 930 C C . ILE A 1 122 ? 6.849 3.999 2.936 1.00 94.12 122 ILE A C 1
ATOM 932 O O . ILE A 1 122 ? 7.183 2.834 3.134 1.00 94.12 122 ILE A O 1
ATOM 936 N N . PRO A 1 123 ? 7.469 4.735 1.999 1.00 91.62 123 PRO A N 1
ATOM 937 C CA . PRO A 1 123 ? 8.522 4.194 1.141 1.00 91.62 123 PRO A CA 1
ATOM 938 C C . PRO A 1 123 ? 9.698 3.584 1.887 1.00 91.62 123 PRO A C 1
ATOM 940 O O . PRO A 1 123 ? 10.238 4.177 2.819 1.00 91.62 123 PRO A O 1
ATOM 943 N N . GLY A 1 124 ? 10.134 2.424 1.399 1.00 88.88 124 GLY A N 1
ATOM 944 C CA . GLY A 1 124 ? 11.269 1.698 1.958 1.00 88.88 124 GLY A CA 1
ATOM 945 C C . GLY A 1 124 ? 10.965 0.963 3.263 1.00 88.88 124 GLY A C 1
ATOM 946 O O . GLY A 1 124 ? 11.883 0.372 3.829 1.00 88.88 124 GLY A O 1
ATOM 947 N N . ASP A 1 125 ? 9.716 0.972 3.739 1.00 90.94 125 ASP A N 1
ATOM 948 C CA . ASP A 1 125 ? 9.323 0.161 4.886 1.00 90.94 125 ASP A CA 1
ATOM 949 C C . ASP A 1 125 ? 9.526 -1.324 4.615 1.00 90.94 125 ASP A C 1
ATOM 951 O O . ASP A 1 125 ? 8.999 -1.896 3.661 1.00 90.94 125 ASP A O 1
ATOM 955 N N . GLN A 1 126 ? 10.213 -1.977 5.544 1.00 87.88 126 GLN A N 1
ATOM 956 C CA . GLN A 1 126 ? 10.150 -3.418 5.695 1.00 87.88 126 GLN A CA 1
ATOM 957 C C . GLN A 1 126 ? 9.079 -3.799 6.719 1.00 87.88 126 GLN A C 1
ATOM 959 O O . GLN A 1 126 ? 8.504 -2.968 7.426 1.00 87.88 126 GLN A O 1
ATOM 964 N N . SER A 1 127 ? 8.848 -5.105 6.855 1.00 85.25 127 SER A N 1
ATOM 965 C CA . SER A 1 127 ? 7.930 -5.655 7.856 1.00 85.25 127 SER A CA 1
ATOM 966 C C . SER A 1 127 ? 8.211 -5.175 9.278 1.00 85.25 127 SER A C 1
ATOM 968 O O . SER A 1 127 ? 7.267 -4.900 10.012 1.00 85.25 127 SER A O 1
ATOM 970 N N . ALA A 1 128 ? 9.489 -5.063 9.644 1.00 85.38 128 ALA A N 1
ATOM 971 C CA . ALA A 1 128 ? 9.919 -4.610 10.961 1.00 85.38 128 ALA A CA 1
ATOM 972 C C . ALA A 1 128 ? 9.512 -3.154 11.238 1.00 85.38 128 ALA A C 1
ATOM 974 O O . ALA A 1 128 ? 9.038 -2.836 12.327 1.00 85.38 128 ALA A O 1
ATOM 975 N N . ASN A 1 129 ? 9.643 -2.289 10.226 1.00 90.00 129 ASN A N 1
ATOM 976 C CA . ASN A 1 129 ? 9.346 -0.862 10.338 1.00 90.00 129 ASN A CA 1
ATOM 977 C C . ASN A 1 129 ? 7.845 -0.624 10.441 1.00 90.00 129 ASN A C 1
ATOM 979 O O . ASN A 1 129 ? 7.392 0.067 11.350 1.00 90.00 129 ASN A O 1
ATOM 983 N N . LEU A 1 130 ? 7.062 -1.267 9.571 1.00 89.50 130 LEU A N 1
ATOM 984 C CA . LEU A 1 130 ? 5.605 -1.210 9.653 1.00 89.50 130 LEU A CA 1
ATOM 985 C C . LEU A 1 130 ? 5.107 -1.719 11.012 1.00 89.50 130 LEU A C 1
ATOM 987 O O . LEU A 1 130 ? 4.243 -1.086 11.614 1.00 89.50 130 LEU A O 1
ATOM 991 N N . LEU A 1 131 ? 5.649 -2.837 11.509 1.00 87.12 131 LEU A N 1
ATOM 992 C CA . LEU A 1 131 ? 5.258 -3.371 12.814 1.00 87.12 131 LEU A CA 1
ATOM 993 C C . LEU A 1 131 ? 5.555 -2.372 13.935 1.00 87.12 131 LEU A C 1
ATOM 995 O O . LEU A 1 131 ? 4.688 -2.123 14.770 1.00 87.12 131 LEU A O 1
ATOM 999 N N . TRP A 1 132 ? 6.737 -1.750 13.913 1.00 90.62 132 TRP A N 1
ATOM 1000 C CA . TRP A 1 132 ? 7.083 -0.710 14.874 1.00 90.62 132 TRP A CA 1
ATOM 1001 C C . TRP A 1 132 ? 6.079 0.445 14.824 1.00 90.62 132 TRP A C 1
ATOM 1003 O O . TRP A 1 132 ? 5.552 0.830 15.862 1.00 90.62 132 TRP A O 1
ATOM 1013 N N . ARG A 1 133 ? 5.732 0.956 13.638 1.00 93.19 133 ARG A N 1
ATOM 1014 C CA . ARG A 1 133 ? 4.796 2.088 13.501 1.00 93.19 133 ARG A CA 1
ATOM 1015 C C . ARG A 1 133 ? 3.406 1.779 14.035 1.00 93.19 133 ARG A C 1
ATOM 1017 O O . ARG A 1 133 ? 2.826 2.597 14.744 1.00 93.19 133 ARG A O 1
ATOM 1024 N N . LEU A 1 134 ? 2.890 0.587 13.736 1.00 89.62 134 LEU A N 1
ATOM 1025 C CA . LEU A 1 134 ? 1.601 0.136 14.261 1.00 89.62 134 LEU A CA 1
ATOM 1026 C C . LEU A 1 134 ? 1.610 0.116 15.794 1.00 89.62 134 LEU A C 1
ATOM 1028 O O . LEU A 1 134 ? 0.679 0.623 16.416 1.00 89.62 134 LEU A O 1
ATOM 1032 N N . MET A 1 135 ? 2.682 -0.403 16.400 1.00 87.69 135 MET A N 1
ATOM 1033 C CA . MET A 1 135 ? 2.854 -0.431 17.858 1.00 87.69 135 MET A CA 1
ATOM 1034 C C . MET A 1 135 ? 3.065 0.960 18.471 1.00 87.69 135 MET A C 1
ATOM 1036 O O . MET A 1 135 ? 2.776 1.156 19.646 1.00 87.69 135 MET A O 1
ATOM 1040 N N . ASN A 1 136 ? 3.514 1.930 17.676 1.00 91.38 136 ASN A N 1
ATOM 1041 C CA . ASN A 1 136 ? 3.755 3.311 18.089 1.00 91.38 136 ASN A CA 1
ATOM 1042 C C . ASN A 1 136 ? 2.641 4.259 17.608 1.00 91.38 136 ASN A C 1
ATOM 1044 O O . ASN A 1 136 ? 2.885 5.399 17.232 1.00 91.38 136 ASN A O 1
ATOM 1048 N N . GLY A 1 137 ? 1.389 3.791 17.638 1.00 88.06 137 GLY A N 1
ATOM 1049 C CA . GLY A 1 137 ? 0.208 4.655 17.540 1.00 88.06 137 GLY A CA 1
ATOM 1050 C C . GLY A 1 137 ? -0.471 4.722 16.174 1.00 88.06 137 GLY A C 1
ATOM 1051 O O . GLY A 1 137 ? -1.531 5.340 16.082 1.00 88.06 137 GLY A O 1
ATOM 1052 N N . GLU A 1 138 ? 0.067 4.064 15.141 1.00 90.19 138 GLU A N 1
ATOM 1053 C CA . GLU A 1 138 ? -0.621 3.933 13.844 1.00 90.19 138 GLU A CA 1
ATOM 1054 C C . GLU A 1 138 ? -1.623 2.770 13.784 1.00 90.19 138 GLU A C 1
ATOM 1056 O O . GLU A 1 138 ? -2.317 2.608 12.779 1.00 90.19 138 GLU A O 1
ATOM 1061 N N . MET A 1 139 ? -1.726 1.947 14.833 1.00 85.25 139 MET A N 1
ATOM 1062 C CA . MET A 1 139 ? -2.793 0.954 14.914 1.00 85.25 139 MET A CA 1
ATOM 1063 C C . MET A 1 139 ? -4.151 1.659 15.102 1.00 85.25 139 MET A C 1
ATOM 1065 O O . MET A 1 139 ? -4.302 2.433 16.052 1.00 85.25 139 MET A O 1
ATOM 1069 N N . PRO A 1 140 ? -5.145 1.386 14.239 1.00 79.62 140 PRO A N 1
ATOM 1070 C CA . PRO A 1 140 ? -6.485 1.947 14.379 1.00 79.62 140 PRO A CA 1
ATOM 1071 C C . PRO A 1 140 ? -7.093 1.530 15.707 1.00 79.62 140 PRO A C 1
ATOM 1073 O O . PRO A 1 140 ? -7.033 0.355 16.076 1.00 79.62 140 PRO A O 1
ATOM 1076 N N . ARG A 1 141 ? -7.716 2.474 16.407 1.00 81.38 141 ARG A N 1
ATOM 1077 C CA . ARG A 1 141 ? -8.414 2.190 17.669 1.00 81.38 141 ARG A CA 1
ATOM 1078 C C . ARG A 1 141 ? -9.921 2.065 17.485 1.00 81.38 141 ARG A C 1
ATOM 1080 O O . ARG A 1 141 ? -10.618 1.675 18.421 1.00 81.38 141 ARG A O 1
ATOM 1087 N N . ARG A 1 142 ? -10.438 2.392 16.297 1.00 75.88 142 ARG A N 1
ATOM 1088 C CA . ARG A 1 142 ? -11.860 2.305 15.946 1.00 75.88 142 ARG A CA 1
ATOM 1089 C C . ARG A 1 142 ? -12.090 1.437 14.709 1.00 75.88 142 ARG A C 1
ATOM 1091 O O . ARG A 1 142 ? -11.209 1.262 13.872 1.00 75.88 142 ARG A O 1
ATOM 1098 N N . ASN A 1 143 ? -13.308 0.904 14.611 1.00 67.62 143 ASN A N 1
ATOM 1099 C CA . ASN A 1 143 ? -13.880 0.197 13.454 1.00 67.62 143 ASN A CA 1
ATOM 1100 C C . ASN A 1 143 ? -13.176 -1.069 12.953 1.00 67.62 143 ASN A C 1
ATOM 1102 O O . ASN A 1 143 ? -13.658 -1.654 11.986 1.00 67.62 143 ASN A O 1
ATOM 1106 N N . ASP A 1 144 ? -12.119 -1.524 13.640 1.00 72.75 144 ASP A N 1
ATOM 1107 C CA . ASP A 1 144 ? -11.427 -2.802 13.408 1.00 72.75 144 ASP A CA 1
ATOM 1108 C C . ASP A 1 144 ? -11.301 -3.137 11.903 1.00 72.75 144 ASP A C 1
ATOM 1110 O O . ASP A 1 144 ? -11.922 -4.092 11.405 1.00 72.75 144 ASP A O 1
ATOM 1114 N N . PRO A 1 145 ? -10.569 -2.293 11.146 1.00 74.56 145 PRO A N 1
ATOM 1115 C CA . PRO A 1 145 ? -10.589 -2.317 9.692 1.00 74.56 145 PRO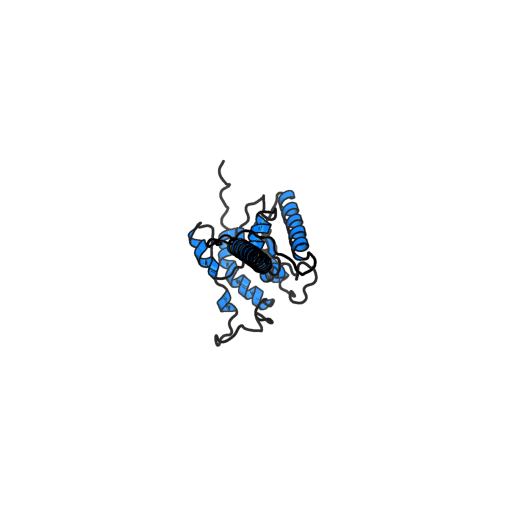 A CA 1
ATOM 1116 C C . PRO A 1 145 ? -10.152 -3.664 9.133 1.00 74.56 145 PRO A C 1
ATOM 1118 O O . PRO A 1 145 ? -9.289 -4.361 9.675 1.00 74.56 145 PRO A O 1
ATOM 1121 N N . LYS A 1 146 ? -10.669 -3.992 7.948 1.00 79.88 146 LYS A N 1
ATOM 1122 C CA . LYS A 1 146 ? -10.023 -5.000 7.106 1.00 79.88 146 LYS A CA 1
ATOM 1123 C C . LYS A 1 146 ? -8.670 -4.453 6.676 1.00 79.88 146 LYS A C 1
ATOM 1125 O O . LYS A 1 146 ? -8.572 -3.307 6.250 1.00 79.88 146 LYS A O 1
ATOM 1130 N N . VAL A 1 147 ? -7.627 -5.263 6.790 1.00 76.44 147 VAL A N 1
ATOM 1131 C CA . VAL A 1 147 ? -6.266 -4.844 6.457 1.00 76.44 147 VAL A CA 1
ATOM 1132 C C . VAL A 1 147 ? -5.792 -5.611 5.235 1.00 76.44 147 VAL A C 1
ATOM 1134 O O . VAL A 1 147 ? -5.748 -6.839 5.239 1.00 76.44 147 VAL A O 1
ATOM 1137 N N . VAL A 1 148 ? -5.400 -4.875 4.200 1.00 72.75 148 VAL A N 1
ATOM 1138 C CA . VAL A 1 148 ? -4.630 -5.396 3.075 1.00 72.75 148 VAL A CA 1
ATOM 1139 C C . VAL A 1 148 ? -3.194 -4.962 3.276 1.00 72.75 148 VAL A C 1
ATOM 1141 O O . VAL A 1 148 ? -2.902 -3.776 3.398 1.00 72.75 148 VAL A O 1
ATOM 1144 N N . ARG A 1 149 ? -2.277 -5.922 3.303 1.00 77.06 149 ARG A N 1
ATOM 1145 C CA . ARG A 1 149 ? -0.854 -5.633 3.417 1.00 77.06 149 ARG A CA 1
ATOM 1146 C C . ARG A 1 149 ? -0.144 -6.099 2.157 1.00 77.06 149 ARG A C 1
ATOM 1148 O O . ARG A 1 149 ? -0.218 -7.279 1.821 1.00 77.06 149 ARG A O 1
ATOM 1155 N N . LEU A 1 150 ? 0.549 -5.189 1.481 1.00 69.12 150 LEU A N 1
ATOM 1156 C CA . LEU A 1 150 ? 1.419 -5.556 0.365 1.00 69.12 150 LEU A CA 1
ATOM 1157 C C . LEU A 1 150 ? 2.754 -6.021 0.943 1.00 69.12 150 LEU A C 1
ATOM 1159 O O . LEU A 1 150 ? 3.408 -5.290 1.684 1.00 69.12 150 LEU A O 1
ATOM 1163 N N . VAL A 1 151 ? 3.094 -7.285 0.694 1.00 66.00 151 VAL A N 1
ATOM 1164 C CA . VAL A 1 151 ? 4.250 -7.944 1.304 1.00 66.00 151 VAL A CA 1
ATOM 1165 C C . VAL A 1 151 ? 4.932 -8.914 0.359 1.00 66.00 151 VAL A C 1
ATOM 1167 O O . VAL A 1 151 ? 4.321 -9.472 -0.551 1.00 66.00 151 VAL A O 1
ATOM 1170 N N . ASN A 1 152 ? 6.194 -9.198 0.671 1.00 62.06 152 ASN A N 1
ATOM 1171 C CA . ASN A 1 152 ? 6.966 -10.244 0.021 1.00 62.06 152 ASN A CA 1
ATOM 1172 C C . ASN A 1 152 ? 6.377 -11.642 0.251 1.00 62.06 152 ASN A C 1
ATOM 1174 O O . ASN A 1 152 ? 5.850 -11.971 1.317 1.00 62.06 152 ASN A O 1
ATOM 1178 N N . LYS A 1 153 ? 6.583 -12.510 -0.744 1.00 63.06 153 LYS A N 1
ATOM 1179 C CA . LYS A 1 153 ? 6.109 -13.901 -0.787 1.00 63.06 153 LYS A CA 1
ATOM 1180 C C . LYS A 1 153 ? 6.539 -14.777 0.392 1.00 63.06 153 LYS A C 1
ATOM 1182 O O . LYS A 1 153 ? 5.819 -15.710 0.742 1.00 63.06 153 LYS A O 1
ATOM 1187 N N . ALA A 1 154 ? 7.662 -14.465 1.038 1.00 58.69 154 ALA A N 1
ATOM 1188 C CA . ALA A 1 154 ? 8.141 -15.185 2.220 1.00 58.69 154 ALA A CA 1
ATOM 1189 C C . ALA A 1 154 ? 7.111 -15.201 3.370 1.00 58.69 154 ALA A C 1
ATOM 1191 O O . ALA A 1 154 ? 7.062 -16.154 4.143 1.00 58.69 154 ALA A O 1
ATOM 1192 N N . LEU A 1 155 ? 6.221 -14.204 3.436 1.00 65.25 155 LEU A N 1
ATOM 1193 C CA . LEU A 1 155 ? 5.172 -14.121 4.454 1.00 65.25 155 LEU A CA 1
ATOM 1194 C C . LEU A 1 155 ? 3.933 -14.985 4.155 1.00 65.25 155 LEU A C 1
ATOM 1196 O O . LEU A 1 155 ? 2.986 -14.982 4.933 1.00 65.25 155 LEU A O 1
ATOM 1200 N N . ARG A 1 156 ? 3.926 -15.803 3.095 1.00 63.69 156 ARG A N 1
ATOM 1201 C CA . ARG A 1 156 ? 2.863 -16.809 2.900 1.00 63.69 156 ARG A CA 1
ATOM 1202 C C . ARG A 1 156 ? 2.796 -17.814 4.062 1.00 63.69 156 ARG A C 1
ATOM 1204 O O . ARG A 1 156 ? 1.742 -18.365 4.341 1.00 63.69 156 ARG A O 1
ATOM 1211 N N . VAL A 1 157 ? 3.911 -18.068 4.748 1.00 57.91 157 VAL A N 1
ATOM 1212 C CA . VAL A 1 157 ? 3.990 -19.078 5.820 1.00 57.91 157 VAL A CA 1
ATOM 1213 C C . VAL A 1 157 ? 3.235 -18.688 7.097 1.00 57.91 157 VAL A C 1
ATOM 1215 O O . VAL A 1 157 ? 2.965 -19.548 7.924 1.00 57.91 157 VAL A O 1
ATOM 1218 N N . ILE A 1 158 ? 2.854 -17.421 7.270 1.00 61.66 158 ILE A N 1
ATOM 1219 C CA . ILE A 1 158 ? 2.165 -16.970 8.491 1.00 61.66 158 ILE A CA 1
ATOM 1220 C C . ILE A 1 158 ? 0.637 -16.947 8.347 1.00 61.66 158 ILE A C 1
ATOM 1222 O O . ILE A 1 158 ? -0.065 -16.766 9.336 1.00 61.66 158 ILE A O 1
ATOM 1226 N N . THR A 1 159 ? 0.088 -17.182 7.147 1.00 58.84 159 THR A N 1
ATOM 1227 C CA . THR A 1 159 ? -1.375 -17.196 6.945 1.00 58.84 159 THR A CA 1
ATOM 1228 C C . THR A 1 159 ? -2.063 -18.464 7.441 1.00 58.84 159 THR A C 1
ATOM 1230 O O . THR A 1 159 ? -3.284 -18.523 7.443 1.00 58.84 159 THR A O 1
ATOM 1233 N N . TRP A 1 160 ? -1.308 -19.469 7.891 1.00 58.06 160 TRP A N 1
ATOM 1234 C CA . TRP A 1 160 ? -1.864 -20.660 8.546 1.00 58.06 160 TRP A CA 1
ATOM 1235 C C . TRP A 1 160 ? -2.302 -20.401 9.996 1.00 58.06 160 TRP A C 1
ATOM 1237 O O . TRP A 1 160 ? -2.841 -21.303 10.626 1.00 58.06 160 TRP A O 1
ATOM 1247 N N . LEU A 1 161 ? -2.047 -19.201 10.537 1.00 62.25 161 LEU A N 1
ATOM 1248 C CA . LEU A 1 161 ? -2.291 -18.874 11.941 1.00 62.25 161 LEU A CA 1
ATOM 1249 C C . LEU A 1 161 ? -3.785 -18.540 12.192 1.00 62.25 161 LEU A C 1
ATOM 1251 O O . LEU A 1 161 ? -4.492 -19.415 12.686 1.00 62.25 161 LEU A O 1
ATOM 1255 N N . PRO A 1 162 ? -4.331 -17.352 11.853 1.00 69.00 162 PRO A N 1
ATOM 1256 C CA . PRO A 1 162 ? -5.770 -17.105 11.985 1.00 69.00 162 PRO A CA 1
ATOM 1257 C C . PRO A 1 162 ? -6.518 -17.153 10.631 1.00 69.00 162 PRO A C 1
ATOM 1259 O O . PRO A 1 162 ? -6.018 -16.645 9.626 1.00 69.00 162 PRO A O 1
ATOM 1262 N N . PRO A 1 163 ? -7.780 -17.630 10.592 1.00 67.19 163 PRO A N 1
ATOM 1263 C CA . PRO A 1 163 ? -8.598 -17.681 9.369 1.00 67.19 163 PRO A CA 1
ATOM 1264 C C . PRO A 1 163 ? -8.943 -16.302 8.778 1.00 67.19 163 PRO A C 1
ATOM 1266 O O . PRO A 1 163 ? -9.479 -16.217 7.678 1.00 67.19 163 PRO A O 1
ATOM 1269 N N . SER A 1 164 ? -8.660 -15.218 9.505 1.00 70.44 164 SER A N 1
ATOM 1270 C CA . SER A 1 164 ? -8.809 -13.836 9.041 1.00 70.44 164 SER A CA 1
ATOM 1271 C C . SER A 1 164 ? -7.638 -13.343 8.186 1.00 70.44 164 SER A C 1
ATOM 1273 O O . SER A 1 164 ? -7.720 -12.244 7.635 1.00 70.44 164 SER A O 1
ATOM 1275 N N . TRP A 1 165 ? -6.544 -14.107 8.099 1.00 74.19 165 TRP A N 1
ATOM 1276 C CA . TRP A 1 165 ? -5.373 -13.751 7.307 1.00 74.19 165 TRP A CA 1
ATOM 1277 C C . TRP A 1 165 ? -5.406 -14.486 5.977 1.00 74.19 165 TRP A C 1
ATOM 1279 O O . TRP A 1 165 ? -5.508 -15.707 5.906 1.00 74.19 165 TRP A O 1
ATOM 1289 N N . HIS A 1 166 ? -5.278 -13.718 4.904 1.00 81.31 166 HIS A N 1
ATOM 1290 C CA . HIS A 1 166 ? -5.327 -14.220 3.543 1.00 81.31 166 HIS A CA 1
ATOM 1291 C C . HIS A 1 166 ? -4.081 -13.754 2.797 1.00 81.31 166 HIS A C 1
ATOM 1293 O O . HIS A 1 166 ? -3.638 -12.618 2.969 1.00 81.31 166 HIS A O 1
ATOM 1299 N N . TYR A 1 167 ? -3.530 -14.622 1.953 1.00 83.69 167 TYR A N 1
ATOM 1300 C CA . TYR A 1 167 ? -2.410 -14.290 1.079 1.00 83.69 167 TYR A CA 1
ATOM 1301 C C . TYR A 1 167 ? -2.858 -14.347 -0.381 1.00 83.69 167 TYR A C 1
ATOM 1303 O O . TYR A 1 167 ? -3.467 -15.327 -0.808 1.00 83.69 167 TYR A O 1
ATOM 1311 N N . LEU A 1 168 ? -2.528 -13.305 -1.144 1.00 87.44 168 LEU A N 1
ATOM 1312 C CA . LEU A 1 168 ? -2.762 -13.217 -2.583 1.00 87.44 168 LEU A CA 1
ATOM 1313 C C . LEU A 1 168 ? -1.422 -13.002 -3.289 1.00 87.44 168 LEU A C 1
ATOM 1315 O O . LEU A 1 168 ? -0.716 -12.038 -2.997 1.00 87.44 168 LEU A O 1
ATOM 1319 N N . ASP A 1 169 ? -1.087 -13.882 -4.234 1.00 89.75 169 ASP A N 1
ATOM 1320 C CA . ASP A 1 169 ? 0.057 -13.684 -5.128 1.00 89.75 169 ASP A CA 1
ATOM 1321 C C . ASP A 1 169 ? -0.417 -12.999 -6.418 1.00 89.75 169 ASP A C 1
ATOM 1323 O O . ASP A 1 169 ? -1.059 -13.607 -7.281 1.00 89.75 169 ASP A O 1
ATOM 1327 N N . CYS A 1 170 ? -0.115 -11.708 -6.538 1.00 91.88 170 CYS A N 1
ATOM 1328 C CA . CYS A 1 170 ? -0.454 -10.905 -7.711 1.00 91.88 170 CYS A CA 1
ATOM 1329 C C . CYS A 1 170 ? 0.717 -10.748 -8.694 1.00 91.88 170 CYS A C 1
ATOM 1331 O O . CYS A 1 170 ? 0.523 -10.185 -9.770 1.00 91.88 170 CYS A O 1
ATOM 1333 N N . GLY A 1 171 ? 1.913 -11.253 -8.359 1.00 90.00 171 GLY A N 1
ATOM 1334 C CA . GLY A 1 171 ? 3.164 -10.901 -9.040 1.00 90.00 171 GLY A CA 1
ATOM 1335 C C . GLY A 1 171 ? 3.247 -11.373 -10.491 1.00 90.00 171 GLY A C 1
ATOM 1336 O O . GLY A 1 171 ? 3.744 -10.651 -11.349 1.00 90.00 171 GLY A O 1
ATOM 1337 N N . ALA A 1 172 ? 2.691 -12.548 -10.801 1.00 91.62 172 ALA A N 1
ATOM 1338 C CA . ALA A 1 172 ? 2.753 -13.123 -12.147 1.00 91.62 172 ALA A CA 1
ATOM 1339 C C . ALA A 1 172 ? 2.108 -12.240 -13.236 1.00 91.62 172 ALA A C 1
ATOM 1341 O O . ALA A 1 172 ? 2.469 -12.363 -14.401 1.00 91.62 172 ALA A O 1
ATOM 1342 N N . ARG A 1 173 ? 1.189 -11.336 -12.862 1.00 93.62 173 ARG A N 1
ATOM 1343 C CA . ARG A 1 173 ? 0.504 -10.406 -13.781 1.00 93.62 173 ARG A CA 1
ATOM 1344 C C . ARG A 1 173 ? 1.411 -9.297 -14.315 1.00 93.62 173 ARG A C 1
ATOM 1346 O O . ARG A 1 173 ? 1.046 -8.645 -15.281 1.00 93.62 173 ARG A O 1
ATOM 1353 N N . PHE A 1 174 ? 2.561 -9.083 -13.680 1.00 94.94 174 PHE A N 1
ATOM 1354 C CA . PHE A 1 174 ? 3.540 -8.070 -14.074 1.00 94.94 174 PHE A CA 1
ATOM 1355 C C . PHE A 1 174 ? 4.658 -8.627 -14.949 1.00 94.94 174 PHE A C 1
ATOM 1357 O O . PHE A 1 174 ? 5.543 -7.885 -15.362 1.00 94.94 174 PHE A O 1
ATOM 1364 N N . ILE A 1 175 ? 4.649 -9.932 -15.216 1.00 94.06 175 ILE A N 1
ATOM 1365 C CA . ILE A 1 175 ? 5.644 -10.574 -16.065 1.00 94.06 175 ILE A CA 1
ATOM 1366 C C . ILE A 1 175 ? 5.148 -10.517 -17.509 1.00 94.06 175 ILE A C 1
ATOM 1368 O O . ILE A 1 175 ? 3.996 -10.853 -17.785 1.00 94.06 175 ILE A O 1
ATOM 1372 N N . ALA A 1 176 ? 6.025 -10.114 -18.428 1.00 90.88 176 ALA A N 1
ATOM 1373 C CA . ALA A 1 176 ? 5.738 -10.087 -19.855 1.00 90.88 176 ALA A CA 1
ATOM 1374 C C . ALA A 1 176 ? 5.276 -11.468 -20.358 1.00 90.88 176 ALA A C 1
ATOM 1376 O O . ALA A 1 176 ? 5.638 -12.506 -19.799 1.00 90.88 176 ALA A O 1
ATOM 1377 N N . ALA A 1 177 ? 4.509 -11.496 -21.452 1.00 89.44 177 ALA A N 1
ATOM 1378 C CA . ALA A 1 177 ? 3.903 -12.726 -21.979 1.00 89.44 177 ALA A CA 1
ATOM 1379 C C . ALA A 1 177 ? 4.920 -13.849 -22.276 1.00 89.44 177 ALA A C 1
ATOM 1381 O O . ALA A 1 177 ? 4.611 -15.027 -22.111 1.00 89.44 177 ALA A O 1
ATOM 1382 N N . ASN A 1 178 ? 6.152 -13.491 -22.655 1.00 90.75 178 ASN A N 1
ATOM 1383 C CA . ASN A 1 178 ? 7.254 -14.431 -22.897 1.00 90.75 178 ASN A CA 1
ATOM 1384 C C . ASN A 1 178 ? 7.893 -14.997 -21.610 1.00 90.75 178 ASN A C 1
ATOM 1386 O O . ASN A 1 178 ? 8.745 -15.877 -21.682 1.00 90.75 178 ASN A O 1
ATOM 1390 N N . ARG A 1 179 ? 7.480 -14.504 -20.438 1.00 88.31 179 ARG A N 1
ATOM 1391 C CA . ARG A 1 179 ? 7.918 -14.915 -19.099 1.00 88.31 179 ARG A CA 1
ATOM 1392 C C . ARG A 1 179 ? 9.392 -14.665 -18.773 1.00 88.31 179 ARG A C 1
ATOM 1394 O O . ARG A 1 179 ? 9.890 -15.239 -17.808 1.00 88.31 179 ARG A O 1
ATOM 1401 N N . THR A 1 180 ? 10.079 -13.805 -19.526 1.00 90.62 180 THR A N 1
ATOM 1402 C CA . THR A 1 180 ? 11.522 -13.559 -19.340 1.00 90.62 180 THR A CA 1
ATOM 1403 C C . THR A 1 180 ? 11.844 -12.277 -18.578 1.00 90.62 180 THR A C 1
ATOM 1405 O O . THR A 1 180 ? 12.967 -12.126 -18.109 1.00 90.62 180 THR A O 1
ATOM 1408 N N . ALA A 1 181 ? 10.900 -11.341 -18.471 1.00 92.44 181 ALA A N 1
ATOM 1409 C CA . ALA A 1 181 ? 11.124 -10.035 -17.857 1.00 92.44 181 ALA A CA 1
ATOM 1410 C C . ALA A 1 181 ? 9.843 -9.468 -17.233 1.00 92.44 181 ALA A C 1
ATOM 1412 O O . ALA A 1 181 ? 8.735 -9.906 -17.549 1.00 92.44 181 ALA A O 1
ATOM 1413 N N . ILE A 1 182 ? 10.006 -8.468 -16.367 1.00 94.12 182 ILE A N 1
ATOM 1414 C CA . ILE A 1 182 ? 8.906 -7.613 -15.920 1.00 94.12 182 ILE A CA 1
ATOM 1415 C C . ILE A 1 182 ? 8.470 -6.736 -17.100 1.00 94.12 182 ILE A C 1
ATOM 1417 O O . ILE A 1 182 ? 9.308 -6.190 -17.818 1.00 94.12 182 ILE A O 1
ATOM 1421 N N . ASP A 1 183 ? 7.163 -6.621 -17.313 1.00 96.25 183 ASP A N 1
ATOM 1422 C CA . ASP A 1 183 ? 6.594 -5.768 -18.349 1.00 96.25 183 ASP A CA 1
ATOM 1423 C C . ASP A 1 183 ? 6.781 -4.288 -17.975 1.00 96.25 183 ASP A C 1
ATOM 1425 O O . ASP A 1 183 ? 6.173 -3.783 -17.028 1.00 96.25 183 ASP A O 1
ATOM 1429 N N . ALA A 1 184 ? 7.615 -3.581 -18.739 1.00 94.88 184 ALA A N 1
ATOM 1430 C CA . ALA A 1 184 ? 7.939 -2.177 -18.501 1.00 94.88 184 ALA A CA 1
ATOM 1431 C C . ALA A 1 184 ? 6.740 -1.227 -18.689 1.00 94.88 184 ALA A C 1
ATOM 1433 O O . ALA A 1 184 ? 6.729 -0.139 -18.117 1.00 94.88 184 ALA A O 1
ATOM 1434 N N . ALA A 1 185 ? 5.700 -1.614 -19.437 1.00 94.12 185 ALA A N 1
ATOM 1435 C CA . ALA A 1 185 ? 4.470 -0.823 -19.508 1.00 94.12 185 ALA A CA 1
ATOM 1436 C C . ALA A 1 185 ? 3.683 -0.891 -18.186 1.00 94.12 185 ALA A C 1
ATOM 1438 O O . ALA A 1 185 ? 2.994 0.062 -17.802 1.00 94.12 185 ALA A O 1
ATOM 1439 N N . LEU A 1 186 ? 3.804 -2.010 -17.466 1.00 96.00 186 LEU A N 1
ATOM 1440 C CA . LEU A 1 186 ? 3.145 -2.236 -16.182 1.00 96.00 186 LEU A CA 1
ATOM 1441 C C . LEU A 1 186 ? 3.992 -1.766 -14.999 1.00 96.00 186 LEU A C 1
ATOM 1443 O O . LEU A 1 186 ? 3.422 -1.264 -14.035 1.00 96.00 186 LEU A O 1
ATOM 1447 N N . MET A 1 187 ? 5.318 -1.894 -15.069 1.00 95.94 187 MET A N 1
ATOM 1448 C CA . MET A 1 187 ? 6.287 -1.444 -14.062 1.00 95.94 187 MET A CA 1
ATOM 1449 C C . MET A 1 187 ? 7.491 -0.773 -14.749 1.00 95.94 187 MET A C 1
ATOM 1451 O O . MET A 1 187 ? 8.495 -1.437 -15.017 1.00 95.94 187 MET A O 1
ATOM 1455 N N . PRO A 1 188 ? 7.426 0.542 -15.024 1.00 94.69 188 PRO A N 1
ATOM 1456 C CA . PRO A 1 188 ? 8.448 1.250 -15.804 1.00 94.69 188 PRO A CA 1
ATOM 1457 C C . PRO A 1 188 ? 9.857 1.234 -15.201 1.00 94.69 188 PRO A C 1
ATOM 1459 O O . PRO A 1 188 ? 10.839 1.338 -15.928 1.00 94.69 188 PRO A O 1
ATOM 1462 N N . ASP A 1 189 ? 9.963 1.099 -13.879 1.00 94.31 189 ASP A N 1
ATOM 1463 C CA . ASP A 1 189 ? 11.221 0.986 -13.130 1.00 94.31 189 ASP A CA 1
ATOM 1464 C C . ASP A 1 189 ? 11.419 -0.419 -12.528 1.00 94.31 189 ASP A C 1
ATOM 1466 O O . ASP A 1 189 ? 12.170 -0.598 -11.567 1.00 94.31 189 ASP A O 1
ATOM 1470 N N . ALA A 1 190 ? 10.695 -1.410 -13.062 1.00 92.75 190 ALA A N 1
ATOM 1471 C CA . ALA A 1 190 ? 10.671 -2.796 -12.600 1.00 92.75 190 ALA A CA 1
ATOM 1472 C C . ALA A 1 190 ? 10.264 -2.989 -11.121 1.00 92.75 190 ALA A C 1
ATOM 1474 O O . ALA A 1 190 ? 10.447 -4.075 -10.576 1.00 92.75 190 ALA A O 1
ATOM 1475 N N . THR A 1 191 ? 9.703 -1.961 -10.471 1.00 92.00 191 THR A N 1
ATOM 1476 C CA . THR A 1 191 ? 9.333 -2.001 -9.047 1.00 92.00 191 THR A CA 1
ATOM 1477 C C . THR A 1 191 ? 7.949 -1.404 -8.799 1.00 92.00 191 THR A C 1
ATOM 1479 O O . THR A 1 191 ? 7.071 -2.048 -8.227 1.00 92.00 191 THR A O 1
ATOM 1482 N N . HIS A 1 192 ? 7.731 -0.163 -9.223 1.00 95.00 192 HIS A N 1
ATOM 1483 C CA . HIS A 1 192 ? 6.512 0.589 -8.986 1.00 95.00 192 HIS A CA 1
ATOM 1484 C C . HIS A 1 192 ? 5.561 0.456 -10.179 1.00 95.00 192 HIS A C 1
ATOM 1486 O O . HIS A 1 192 ? 5.924 0.834 -11.298 1.00 95.00 192 HIS A O 1
ATOM 1492 N N . PRO A 1 193 ? 4.319 -0.010 -9.962 1.00 96.44 193 PRO A N 1
ATOM 1493 C CA . PRO A 1 193 ? 3.364 -0.116 -11.051 1.00 96.44 193 PRO A CA 1
ATOM 1494 C C . PRO A 1 193 ? 3.019 1.248 -11.673 1.00 96.44 193 PRO A C 1
ATOM 1496 O O . PRO A 1 193 ? 2.938 2.266 -10.979 1.00 96.44 193 PRO A O 1
ATOM 1499 N N . SER A 1 194 ? 2.780 1.269 -12.983 1.00 96.62 194 SER A N 1
ATOM 1500 C CA . SER A 1 194 ? 2.102 2.369 -13.679 1.00 96.62 194 SER A CA 1
ATOM 1501 C C . SER A 1 194 ? 0.612 2.392 -13.314 1.00 96.62 194 SER A C 1
ATOM 1503 O O . SER A 1 194 ? 0.119 1.484 -12.646 1.00 96.62 194 SER A O 1
ATOM 1505 N N . ALA A 1 195 ? -0.154 3.384 -13.781 1.00 96.44 195 ALA A N 1
ATOM 1506 C CA . ALA A 1 195 ? -1.610 3.385 -13.590 1.00 96.44 195 ALA A CA 1
ATOM 1507 C C . ALA A 1 195 ? -2.267 2.088 -14.098 1.00 96.44 195 ALA A C 1
ATOM 1509 O O . ALA A 1 195 ? -3.070 1.492 -13.387 1.00 96.44 195 ALA A O 1
ATOM 1510 N N . THR A 1 196 ? -1.855 1.605 -15.273 1.00 96.94 196 THR A N 1
ATOM 1511 C CA . THR A 1 196 ? -2.298 0.317 -15.826 1.00 96.94 196 THR A CA 1
ATOM 1512 C C . THR A 1 196 ? -1.860 -0.857 -14.950 1.00 96.94 196 THR A C 1
ATOM 1514 O O . THR A 1 196 ? -2.642 -1.769 -14.696 1.00 96.94 196 THR A O 1
ATOM 1517 N N . GLY A 1 197 ? -0.634 -0.825 -14.422 1.00 97.31 197 GLY A N 1
ATOM 1518 C CA . GLY A 1 197 ? -0.173 -1.827 -13.461 1.00 97.31 197 GLY A CA 1
ATOM 1519 C C . GLY A 1 197 ? -0.999 -1.844 -12.166 1.00 97.31 197 GLY A C 1
ATOM 1520 O O . GLY A 1 197 ? -1.284 -2.912 -11.625 1.00 97.31 197 GLY A O 1
ATOM 1521 N N . TYR A 1 198 ? -1.447 -0.681 -11.689 1.00 97.94 198 TYR A N 1
ATOM 1522 C CA . TYR A 1 198 ? -2.339 -0.573 -10.534 1.00 97.94 198 TYR A CA 1
ATOM 1523 C C . TYR A 1 198 ? -3.758 -1.077 -10.814 1.00 97.94 198 TYR A C 1
ATOM 1525 O O . TYR A 1 198 ? -4.369 -1.636 -9.906 1.00 97.94 198 TYR A O 1
ATOM 1533 N N . GLU A 1 199 ? -4.271 -0.953 -12.040 1.00 98.00 199 GLU A N 1
ATOM 1534 C CA . GLU A 1 199 ? -5.521 -1.623 -12.435 1.00 98.00 199 GLU A CA 1
ATOM 1535 C C . GLU A 1 199 ? -5.388 -3.146 -12.301 1.00 98.00 199 GLU A C 1
ATOM 1537 O O . GLU A 1 199 ? -6.199 -3.777 -11.628 1.00 98.00 199 GLU A O 1
ATOM 1542 N N . LEU A 1 200 ? -4.307 -3.733 -12.827 1.00 97.19 200 LEU A N 1
ATOM 1543 C CA . LEU A 1 200 ? -4.060 -5.177 -12.718 1.00 97.19 200 LEU A CA 1
ATOM 1544 C C . LEU A 1 200 ? -3.859 -5.642 -11.272 1.00 97.19 200 LEU A C 1
ATOM 1546 O O . LEU A 1 200 ? -4.317 -6.725 -10.891 1.00 97.19 200 LEU A O 1
ATOM 1550 N N . LEU A 1 201 ? -3.183 -4.832 -10.451 1.00 96.81 201 LEU A N 1
ATOM 1551 C CA . LEU A 1 201 ? -3.080 -5.091 -9.018 1.00 96.81 201 LEU A CA 1
ATOM 1552 C C . LEU A 1 201 ? -4.465 -5.059 -8.366 1.00 96.81 201 LEU A C 1
ATOM 1554 O O . LEU A 1 201 ? -4.797 -5.957 -7.593 1.00 96.81 201 LEU A O 1
ATOM 1558 N N . ALA A 1 202 ? -5.286 -4.057 -8.688 1.00 97.00 202 ALA A N 1
ATOM 1559 C CA . ALA A 1 202 ? -6.637 -3.954 -8.161 1.00 97.00 202 ALA A CA 1
ATOM 1560 C C . ALA A 1 202 ? -7.497 -5.153 -8.569 1.00 97.00 202 ALA A C 1
ATOM 1562 O O . ALA A 1 202 ? -8.191 -5.700 -7.720 1.00 97.00 202 ALA A O 1
ATOM 1563 N N . ASP A 1 203 ? -7.410 -5.617 -9.813 1.00 97.62 203 ASP A N 1
ATOM 1564 C CA . ASP A 1 203 ? -8.151 -6.788 -10.293 1.00 97.62 203 ASP A CA 1
ATOM 1565 C C . ASP A 1 203 ? -7.776 -8.074 -9.553 1.00 97.62 203 ASP A C 1
ATOM 1567 O O . ASP A 1 203 ? -8.629 -8.928 -9.315 1.00 97.62 203 ASP A O 1
ATOM 1571 N N . CYS A 1 204 ? -6.517 -8.206 -9.132 1.00 96.19 204 CYS A N 1
ATOM 1572 C CA . CYS A 1 204 ? -6.089 -9.310 -8.279 1.00 96.19 204 CYS A CA 1
ATOM 1573 C C . CYS A 1 204 ? -6.676 -9.224 -6.856 1.00 96.19 204 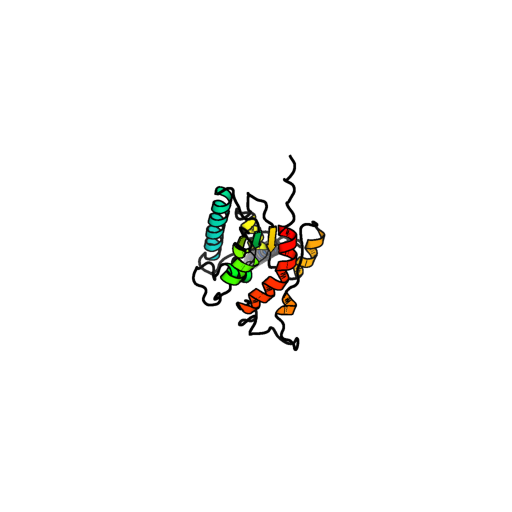CYS A C 1
ATOM 1575 O O . CYS A 1 204 ? -7.065 -10.243 -6.283 1.00 96.19 204 CYS A O 1
ATOM 1577 N N . LEU A 1 205 ? -6.730 -8.021 -6.276 1.00 95.81 205 LEU A N 1
ATOM 1578 C CA . LEU A 1 205 ? -7.147 -7.798 -4.887 1.00 95.81 205 LEU A CA 1
ATOM 1579 C C . LEU A 1 205 ? -8.677 -7.750 -4.713 1.00 95.81 205 LEU A C 1
ATOM 1581 O O . LEU A 1 205 ? -9.201 -8.205 -3.694 1.00 95.81 205 LEU A O 1
ATOM 1585 N N . ASP A 1 206 ? -9.397 -7.201 -5.690 1.00 95.38 206 ASP A N 1
ATOM 1586 C CA . ASP A 1 206 ? -10.818 -6.841 -5.598 1.00 95.38 206 ASP A CA 1
ATOM 1587 C C . ASP A 1 206 ? -11.762 -7.993 -5.238 1.00 95.38 206 ASP A C 1
ATOM 1589 O O . ASP A 1 206 ? -12.625 -7.765 -4.384 1.00 95.38 206 ASP A O 1
ATOM 1593 N N . PRO A 1 207 ? -11.619 -9.224 -5.772 1.00 95.38 207 PRO A N 1
ATOM 1594 C CA . PRO A 1 207 ? -12.512 -10.320 -5.402 1.00 95.38 207 PRO A CA 1
ATOM 1595 C C . PRO A 1 207 ? -12.48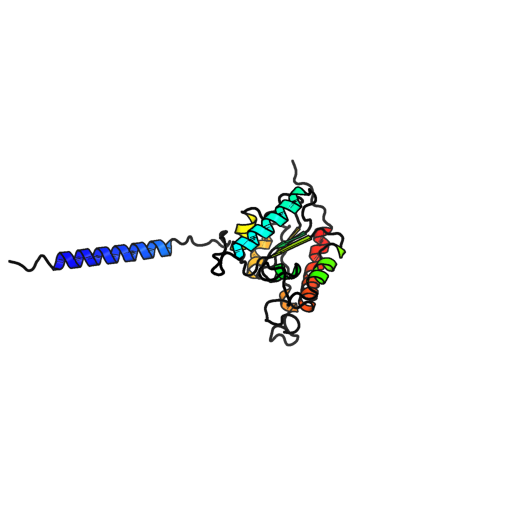1 -10.614 -3.898 1.00 95.38 207 PRO A C 1
ATOM 1597 O O . PRO A 1 207 ? -13.532 -10.689 -3.255 1.00 95.38 207 PRO A O 1
ATOM 1600 N N . LEU A 1 208 ? -11.279 -10.705 -3.316 1.00 91.94 208 LEU A N 1
ATOM 1601 C CA . LEU A 1 208 ? -11.116 -10.974 -1.891 1.00 91.94 208 LEU A CA 1
ATOM 1602 C C . LEU A 1 208 ? -11.553 -9.776 -1.047 1.00 91.94 208 LEU A C 1
ATOM 1604 O O . LEU A 1 208 ? -12.290 -9.953 -0.081 1.00 91.94 208 LEU A O 1
ATOM 1608 N N . VAL A 1 209 ? -11.132 -8.558 -1.403 1.00 93.19 209 VAL A N 1
ATOM 1609 C CA . VAL A 1 209 ? -11.512 -7.351 -0.652 1.00 93.19 209 VAL A CA 1
ATOM 1610 C C . VAL A 1 209 ? -13.031 -7.192 -0.644 1.00 93.19 209 VAL A C 1
ATOM 1612 O O . VAL A 1 209 ? -13.621 -7.016 0.418 1.00 93.19 209 VAL A O 1
ATOM 1615 N N . THR A 1 210 ? -13.689 -7.351 -1.793 1.00 94.06 210 THR A N 1
ATOM 1616 C CA . THR A 1 210 ? -15.153 -7.302 -1.898 1.00 94.06 210 THR A CA 1
ATOM 1617 C C . THR A 1 210 ? -15.818 -8.366 -1.028 1.00 94.06 210 THR A C 1
ATOM 1619 O O . THR A 1 210 ? -16.7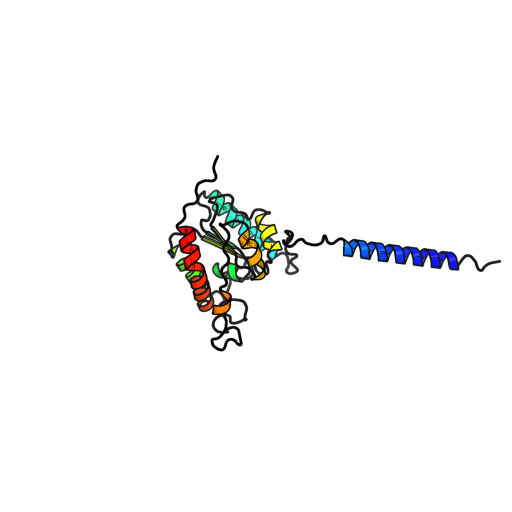97 -8.069 -0.341 1.00 94.06 210 THR A O 1
ATOM 1622 N N . GLN A 1 211 ? -15.297 -9.595 -1.018 1.00 91.56 211 GLN A N 1
ATOM 1623 C CA . GLN A 1 211 ? -15.802 -10.651 -0.142 1.00 91.56 211 GLN A CA 1
ATOM 1624 C C . GLN A 1 211 ? -15.662 -10.266 1.338 1.00 91.56 211 GLN A C 1
ATOM 1626 O O . GLN A 1 211 ? -16.633 -10.361 2.087 1.00 91.56 211 GLN A O 1
ATOM 1631 N N . LEU A 1 212 ? -14.488 -9.794 1.761 1.00 89.19 212 LEU A N 1
ATOM 1632 C CA . LEU A 1 212 ? -14.214 -9.431 3.154 1.00 89.19 212 LEU A CA 1
ATOM 1633 C C . LEU A 1 212 ? -15.041 -8.233 3.626 1.00 89.19 212 LEU A C 1
ATOM 1635 O O . LEU A 1 212 ? -15.478 -8.217 4.776 1.00 89.19 212 LEU A O 1
ATOM 1639 N N . MET A 1 213 ? -15.293 -7.266 2.743 1.00 89.69 213 MET A N 1
ATOM 1640 C CA . MET A 1 213 ? -16.103 -6.082 3.035 1.00 89.69 213 MET A CA 1
ATOM 1641 C C . MET A 1 213 ? -17.604 -6.389 3.164 1.00 89.69 213 MET A C 1
ATOM 1643 O O . MET A 1 213 ? -18.332 -5.617 3.782 1.00 89.69 213 MET A O 1
ATOM 1647 N N . ARG A 1 214 ? -18.085 -7.526 2.639 1.00 88.06 214 ARG A N 1
ATOM 1648 C CA . ARG A 1 214 ? -19.472 -7.996 2.848 1.00 88.06 214 ARG A CA 1
ATOM 1649 C C . ARG A 1 214 ? -19.684 -8.639 4.218 1.00 88.06 214 ARG A C 1
ATOM 1651 O O . ARG A 1 214 ? -20.809 -8.669 4.716 1.00 88.06 214 ARG A O 1
ATOM 1658 N N . VAL A 1 215 ? -18.626 -9.171 4.827 1.00 76.31 215 VAL A N 1
ATOM 1659 C CA . VAL A 1 215 ? -18.713 -9.846 6.124 1.00 76.31 215 VAL A CA 1
ATOM 1660 C C . VAL A 1 215 ? -18.730 -8.798 7.234 1.00 76.31 215 VAL A C 1
ATOM 1662 O O . VAL A 1 215 ? -17.681 -8.293 7.643 1.00 76.31 215 VAL A O 1
ATOM 1665 N N . LYS A 1 216 ? -19.923 -8.508 7.772 1.00 65.25 216 LYS A N 1
ATOM 1666 C CA . LYS A 1 216 ? -20.048 -7.775 9.039 1.00 65.25 216 LYS A CA 1
ATOM 1667 C C . LYS A 1 216 ? -19.325 -8.575 10.125 1.00 65.25 216 LYS A C 1
ATOM 1669 O O . LYS A 1 216 ? -19.700 -9.713 10.408 1.00 65.25 216 LYS A O 1
ATOM 1674 N N . ARG A 1 217 ? -18.264 -8.011 10.712 1.00 63.28 217 ARG A N 1
ATOM 1675 C CA . ARG A 1 217 ? -17.637 -8.616 11.895 1.00 63.28 217 ARG A CA 1
ATOM 1676 C C . ARG A 1 217 ? -18.656 -8.590 13.035 1.00 63.28 217 ARG A C 1
ATOM 1678 O O . ARG A 1 217 ? -19.329 -7.581 13.232 1.00 63.28 217 ARG A O 1
ATOM 1685 N N . ARG A 1 218 ? -18.785 -9.703 13.765 1.00 53.88 218 ARG A N 1
ATOM 1686 C CA . ARG A 1 218 ? -19.486 -9.691 15.055 1.00 53.88 218 ARG A CA 1
ATOM 1687 C C . ARG A 1 218 ? -18.712 -8.739 15.977 1.00 53.88 218 ARG A C 1
ATOM 1689 O O . ARG A 1 218 ? -17.480 -8.797 15.932 1.00 53.88 218 ARG A O 1
ATOM 1696 N N . PRO A 1 219 ? -19.379 -7.870 16.757 1.00 46.97 219 PRO A N 1
ATOM 1697 C CA . PRO A 1 219 ? -18.682 -7.082 17.764 1.00 46.97 219 PRO A CA 1
ATOM 1698 C C . PRO A 1 219 ? -17.858 -8.030 18.639 1.00 46.97 219 PRO A C 1
ATOM 1700 O O . PRO A 1 219 ? -18.324 -9.128 18.961 1.00 46.97 219 PRO A O 1
ATOM 1703 N N . ALA A 1 220 ? -16.619 -7.637 18.945 1.00 46.50 220 ALA A N 1
ATOM 1704 C CA . ALA A 1 220 ? -15.809 -8.358 19.915 1.00 46.50 220 ALA A CA 1
ATOM 1705 C C . ALA A 1 220 ? -16.638 -8.461 21.203 1.00 46.50 220 ALA A C 1
ATOM 1707 O O . ALA A 1 220 ? -17.124 -7.446 21.701 1.00 46.50 220 ALA A O 1
ATOM 1708 N N . GLY A 1 221 ? -16.912 -9.695 21.626 1.00 42.22 221 GLY A N 1
ATOM 1709 C CA . GLY A 1 221 ? -17.762 -9.974 22.775 1.00 42.22 221 GLY A CA 1
ATOM 1710 C C . GLY A 1 221 ? -17.227 -9.306 24.039 1.00 42.22 221 GLY A C 1
ATOM 1711 O O . GLY A 1 221 ? -16.012 -9.210 24.218 1.00 42.22 221 GLY A O 1
ATOM 1712 N N . LEU A 1 222 ? -18.185 -8.842 24.844 1.00 36.38 222 LEU A N 1
ATOM 1713 C CA . LEU A 1 222 ? -18.073 -8.518 26.266 1.00 36.38 222 LEU A CA 1
ATOM 1714 C C . LEU A 1 222 ? -17.330 -9.607 27.051 1.00 36.38 222 LEU A C 1
ATOM 1716 O O . LEU A 1 222 ? -17.526 -10.798 26.710 1.00 36.38 222 LEU A O 1
#

Radius of gyration: 24.58 Å; chains: 1; bounding box: 91×36×59 Å

InterPro domains:
  IPR036514 SGNH hydrolase superfamily [G3DSA:3.40.50.1110] (41-150)
  IPR036514 SGNH hydrolase superfamily [G3DSA:3.40.50.1110] (151-218)

Organism: Chlorella variabilis (NCBI:txid554065)

Secondary structure (DSSP, 8-state):
--SSHHHHHHHHHHHHHHHHHHHHHHHHHTS----SSPPP-----TTTTHHHHHHHHHHHHHHHHHHTS---SEEEEESHHHHHTTT-BTTBS--GGGTTHHHHHHHHTSGGGT--EEEEE-TT--HHHHHHHIIIIIS--SS--EEEE---GGGGGGTTS-TT------GGGGB-TTSSSB-TTT-TTSSS--HHHHHHHHHHHHHHHHHHHHSPPPPPP-